Protein 6COK (pdb70)

Radius of gyration: 20.16 Å; Cα contacts (8 Å, |Δi|>4): 315; chains: 1; bounding box: 31×59×56 Å

Nearest PDB structures (foldseek):
  6cok-assembly1_A  TM=1.004E+00  e=4.269E-33  Saccharomyces cerevisiae S288C
  7vps-assembly2_B  TM=4.874E-01  e=1.028E-02  Nakaseomyces glabratus CBS 138
  4fdd-assembly1_A  TM=4.512E-01  e=2.194E-02  Homo sapiens
  8eic-assembly1_A  TM=4.069E-01  e=2.946E-02  Homo sapiens
  5ife-assembly1_C  TM=4.343E-01  e=2.708E-02  Homo sapiens

Foldseek 3Di:
DFLDDCVVVLVVLLVVQDADDDVVGVLVLVLVLLVLLPDLDDDPVRQVSVLVSLVVVLVVCVDDCCQPPVLVVLVSCVVSVVLVSLLSQCPDPDVSSVLSSLVSVLVVCQSNPQSHDPVVVLSNLVSLLVQCPPPDVNRNSSSLSSNSSNLVRHQDDDVSSLVVLLCLCVDDDVRSLQSSLSVLLSCLNCQQPRNNVCPRCPVVVVSVLVSLVSQCPDPDPSSVLSSLASLVSVCSRPVVSSVCCLPVNDDPVSNVVSVVNYDPVD

InterPro domains:
  IPR011989 Armadillo-like helical [G3DSA:1.25.10.10] (299-566)
  IPR016024 Armadillo-type fold [SSF48371] (295-1510)
  IPR024395 CLASP N-terminal domain [PF12348] (318-559)

Secondary structure (DSSP, 8-state):
--SS-HHHHHHHHHHHT-----HHHHHHHHHHHHGGGSSS---TTTHHHHHHHHHHHHHHHTSHHHHH-HHHHHHHHHHTTHHHHHHHHHT-SSHHHHHHHHHHHHHHHHHHGGGS-HHHHHHHHHHHHHHTT-S-HHHHHHHHHHHHHHHHH--S--HHHHHHHHHGGG-SSHHHHHHHHHHHHHHHHHHSHHHHH---SGGGHHHHHHHHHHHHT-SSHHHHHHHHHHHHHHHHH-HHHHHHHHHHTS-HHHHHHHHTT--TT-

Structure (mmCIF, N/CA/C/O backbone):
data_6COK
#
_entry.id   6COK
#
_cell.length_a   31.412
_cell.length_b   111.009
_cell.length_c   44.937
_cell.angle_alpha   90.00
_cell.angle_beta   101.36
_cell.angle_gamma   90.00
#
_symmetry.space_group_name_H-M   'P 1 21 1'
#
loop_
_entity.id
_entity.type
_entity.pdbx_description
1 polymer 'Protein STU1'
2 water water
#
loop_
_atom_site.group_PDB
_atom_site.id
_atom_site.type_symbol
_atom_site.label_atom_id
_atom_site.label_alt_id
_atom_site.label_comp_id
_atom_site.label_asym_id
_atom_site.label_entity_id
_atom_site.label_seq_id
_atom_site.pdbx_PDB_ins_code
_atom_site.Cartn_x
_atom_site.Cartn_y
_atom_site.Cartn_z
_atom_site.occupancy
_atom_site.B_iso_or_equiv
_atom_site.auth_seq_id
_atom_site.auth_comp_id
_atom_site.auth_asym_id
_atom_site.auth_atom_id
_atom_site.pdbx_PDB_model_num
ATOM 1 N N . SER A 1 29 ? 18.206 58.489 37.516 1.00 42.16 28 SER A N 1
ATOM 2 C CA . SER A 1 29 ? 18.052 57.102 37.926 1.00 33.98 28 SER A CA 1
ATOM 3 C C . SER A 1 29 ? 16.639 56.883 38.462 1.00 28.52 28 SER A C 1
ATOM 4 O O . SER A 1 29 ? 15.814 57.796 38.439 1.00 30.69 28 SER A O 1
ATOM 7 N N . THR A 1 30 ? 16.362 55.673 38.937 1.00 22.10 29 THR A N 1
ATOM 8 C CA . THR A 1 30 ? 15.065 55.341 39.504 1.00 20.46 29 THR A CA 1
ATOM 9 C C . THR A 1 30 ? 15.071 55.567 41.012 1.00 16.86 29 THR A C 1
ATOM 10 O O . THR A 1 30 ? 16.116 55.522 41.664 1.00 15.96 29 THR A O 1
ATOM 14 N N . LEU A 1 31 ? 13.873 55.798 41.563 1.00 14.69 30 LEU A N 1
ATOM 15 C CA . LEU A 1 31 ? 13.740 56.008 43.002 1.00 14.69 30 LEU A CA 1
ATOM 16 C C . LEU A 1 31 ? 14.388 54.876 43.789 1.00 15.88 30 LEU A C 1
ATOM 17 O O . LEU A 1 31 ? 15.173 55.114 44.708 1.00 14.13 30 LEU A O 1
ATOM 22 N N . PHE A 1 32 ? 14.075 53.636 43.436 1.00 12.98 31 PHE A N 1
ATOM 23 C CA . PHE A 1 32 ? 14.673 52.477 44.086 1.00 14.47 31 PHE A CA 1
ATOM 24 C C . PHE A 1 32 ? 15.619 51.749 43.137 1.00 16.19 31 PHE A C 1
ATOM 25 O O . PHE A 1 32 ? 15.397 51.705 41.924 1.00 16.47 31 PHE A O 1
ATOM 33 N N . ASP A 1 33 ? 16.659 51.151 43.717 1.00 15.23 32 ASP A N 1
ATOM 34 C CA . ASP A 1 33 ? 17.626 50.305 43.009 1.00 17.75 32 ASP A CA 1
ATOM 35 C C . ASP A 1 33 ? 17.063 48.889 43.003 1.00 17.81 32 ASP A C 1
ATOM 36 O O . ASP A 1 33 ? 17.231 48.144 43.972 1.00 16.30 32 ASP A O 1
ATOM 41 N N . GLU A 1 34 ? 16.391 48.508 41.911 1.00 17.26 33 GLU A N 1
ATOM 42 C CA . GLU A 1 34 ? 15.652 47.238 41.914 1.00 19.84 33 GLU A CA 1
ATOM 43 C C . GLU A 1 34 ? 16.572 46.040 42.106 1.00 18.97 33 GLU A C 1
ATOM 44 O O . GLU A 1 34 ? 16.202 45.072 42.780 1.00 19.36 33 GLU A O 1
ATOM 50 N N . GLU A 1 35 ? 17.761 46.077 41.500 1.00 20.52 34 GLU A N 1
ATOM 51 C CA . GLU A 1 35 ? 18.715 44.977 41.626 1.00 29.11 34 GLU A CA 1
ATOM 52 C C . GLU A 1 35 ? 19.029 44.701 43.088 1.00 24.26 34 GLU A C 1
ATOM 53 O O . GLU A 1 35 ? 19.019 43.550 43.541 1.00 27.33 34 GLU A O 1
ATOM 59 N N . TYR A 1 36 ? 19.307 45.756 43.838 1.00 19.69 35 TYR A N 1
ATOM 60 C CA . TYR A 1 36 ? 19.531 45.635 45.269 1.00 20.32 35 TYR A CA 1
ATOM 61 C C . TYR A 1 36 ? 18.252 45.232 45.999 1.00 16.74 35 TYR A C 1
ATOM 6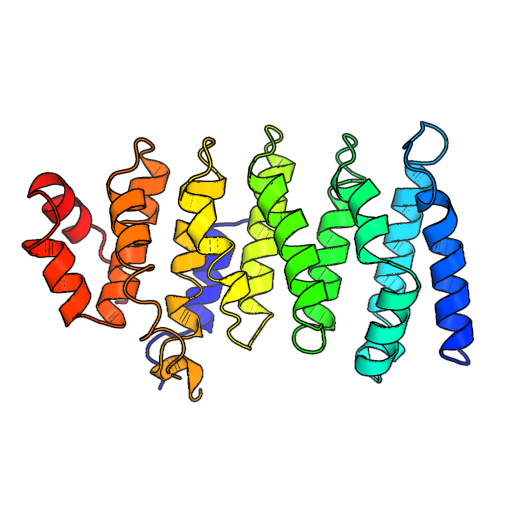2 O O . TYR A 1 36 ? 18.250 44.288 46.798 1.00 17.38 35 TYR A O 1
ATOM 71 N N . GLU A 1 37 ? 17.159 45.951 45.753 1.00 14.68 36 GLU A N 1
ATOM 72 C CA . GLU A 1 37 ? 15.938 45.691 46.514 1.00 13.55 36 GLU A CA 1
ATOM 73 C C . GLU A 1 37 ? 15.423 44.276 46.279 1.00 13.92 36 GLU A C 1
ATOM 74 O O . GLU A 1 37 ? 14.917 43.636 47.204 1.00 14.95 36 GLU A O 1
ATOM 80 N N . PHE A 1 38 ? 15.521 43.770 45.046 1.00 14.65 37 PHE A N 1
ATOM 81 C CA . PHE A 1 38 ? 15.035 42.413 44.777 1.00 15.40 37 PHE A CA 1
ATOM 82 C C . PHE A 1 38 ? 15.848 41.363 45.539 1.00 16.72 37 PHE A C 1
ATOM 83 O O . PHE A 1 38 ? 15.301 40.345 45.980 1.00 17.14 37 PHE A O 1
ATOM 91 N N . GLN A 1 39 ? 17.157 41.560 45.669 1.00 17.73 38 GLN A N 1
ATOM 92 C CA . GLN A 1 39 ? 17.943 40.594 46.429 1.00 19.28 38 GLN A CA 1
ATOM 93 C C . GLN A 1 39 ? 17.513 40.580 47.893 1.00 19.35 38 GLN A C 1
ATOM 94 O O . GLN A 1 39 ? 17.473 39.521 48.533 1.00 19.48 38 GLN A O 1
ATOM 100 N N . LEU A 1 40 ? 17.169 41.749 48.437 1.00 20.06 39 LEU A N 1
ATOM 101 C CA . LEU A 1 40 ? 16.632 41.811 49.796 1.00 16.47 39 LEU A CA 1
ATOM 102 C C . LEU A 1 40 ? 15.279 41.115 49.899 1.00 17.51 39 LEU A C 1
ATOM 103 O O . LEU A 1 40 ? 15.035 40.364 50.849 1.00 18.63 39 LEU A O 1
ATOM 108 N N . LEU A 1 41 ? 14.373 41.382 48.954 1.00 15.13 40 LEU A N 1
ATOM 109 C CA . LEU A 1 41 ? 13.059 40.735 48.975 1.00 19.89 40 LEU A CA 1
ATOM 110 C C . LEU A 1 41 ? 13.194 39.221 48.923 1.00 22.34 40 LEU A C 1
ATOM 111 O O . LEU A 1 41 ? 12.523 38.494 49.670 1.00 20.59 40 LEU A O 1
ATOM 116 N N . LEU A 1 42 ? 14.047 38.720 48.026 1.00 20.00 41 LEU A N 1
ATOM 117 C CA . LEU A 1 42 ? 14.208 37.278 47.910 1.00 21.01 41 LEU A CA 1
ATOM 118 C C . LEU A 1 42 ? 14.796 36.680 49.184 1.00 29.54 41 LEU A C 1
ATOM 119 O O . LEU A 1 42 ? 14.522 35.519 49.507 1.00 33.39 41 LEU A O 1
ATOM 124 N N . ALA A 1 43 ? 15.591 37.458 49.926 1.00 25.03 42 ALA A N 1
ATOM 125 C CA . ALA A 1 43 ? 16.125 36.968 51.195 1.00 26.02 42 ALA A CA 1
ATOM 126 C C . ALA A 1 43 ? 15.046 36.897 52.267 1.00 29.30 42 ALA A C 1
ATOM 127 O O . ALA A 1 43 ? 15.140 36.073 53.178 1.00 30.73 42 ALA A O 1
ATOM 129 N N . GLU A 1 44 ? 14.018 37.748 52.186 1.00 27.44 43 GLU A N 1
ATOM 130 C CA . GLU A 1 44 ? 12.887 37.591 53.093 1.00 26.38 43 GLU A CA 1
ATOM 131 C C . GLU A 1 44 ? 12.190 36.263 52.871 1.00 29.57 43 GLU A C 1
ATOM 132 O O . GLU A 1 44 ? 11.546 35.751 53.793 1.00 35.90 43 GLU A O 1
ATOM 138 N N . ALA A 1 45 ? 12.323 35.691 51.668 1.00 26.12 44 ALA A N 1
ATOM 139 C CA . ALA A 1 45 ? 11.600 34.495 51.252 1.00 31.20 44 ALA A CA 1
ATOM 140 C C . ALA A 1 45 ? 12.596 33.493 50.655 1.00 35.99 44 ALA A C 1
ATOM 141 O O . ALA A 1 45 ? 12.611 33.257 49.442 1.00 36.04 44 ALA A O 1
ATOM 143 N N . LYS A 1 46 ? 13.432 32.907 51.513 1.00 37.17 45 LYS A N 1
ATOM 144 C CA . LYS A 1 46 ? 14.354 31.866 51.069 1.00 38.75 45 LYS A CA 1
ATOM 145 C C . LYS A 1 46 ? 13.597 30.633 50.597 1.00 40.28 45 LYS A C 1
ATOM 146 O O . LYS A 1 46 ? 12.594 30.235 51.196 1.00 48.10 45 LYS A O 1
ATOM 152 N N . LEU A 1 47 ? 14.095 30.009 49.535 1.00 35.52 46 LEU A N 1
ATOM 153 C CA . LEU A 1 47 ? 13.531 28.742 49.072 1.00 39.89 46 LEU A CA 1
ATOM 154 C C . LEU A 1 47 ? 14.153 27.584 49.853 1.00 44.12 46 LEU A C 1
ATOM 155 O O . LEU A 1 47 ? 13.676 27.211 50.927 1.00 44.34 46 LEU A O 1
ATOM 160 N N . TYR A 1 65 ? 9.129 19.413 18.503 1.00 46.93 64 TYR A N 1
ATOM 161 C CA . TYR A 1 65 ? 7.759 19.245 18.020 1.00 43.59 64 TYR A CA 1
ATOM 162 C C . TYR A 1 65 ? 7.616 19.657 16.560 1.00 41.98 64 TYR A C 1
ATOM 163 O O . TYR A 1 65 ? 8.197 20.648 16.123 1.00 43.97 64 TYR A O 1
ATOM 172 N N . GLU A 1 66 ? 6.839 18.887 15.799 1.00 35.33 65 GLU A N 1
ATOM 173 C CA . GLU A 1 66 ? 6.595 19.243 14.410 1.00 38.27 65 GLU A CA 1
ATOM 174 C C . GLU A 1 66 ? 5.515 20.307 14.264 1.00 40.67 65 GLU A C 1
ATOM 175 O O . GLU A 1 66 ? 5.426 20.938 13.203 1.00 44.30 65 GLU A O 1
ATOM 177 N N . SER A 1 67 ? 4.706 20.528 15.296 1.00 37.25 66 SER A N 1
ATOM 178 C CA . SER A 1 67 ? 3.580 21.448 15.198 1.00 38.85 66 SER A CA 1
ATOM 179 C C . SER A 1 67 ? 3.067 21.743 16.598 1.00 34.79 66 SER A C 1
ATOM 180 O O . SER A 1 67 ? 3.416 21.063 17.566 1.00 31.23 66 SER A O 1
ATOM 183 N N . LEU A 1 68 ? 2.210 22.766 16.684 1.00 31.33 67 LEU A N 1
ATOM 184 C CA . LEU A 1 68 ? 1.526 23.076 17.935 1.00 29.17 67 LEU A CA 1
ATOM 185 C C . LEU A 1 68 ? 0.507 22.008 18.297 1.00 31.21 67 LEU A C 1
ATOM 186 O O . LEU A 1 68 ? 0.276 21.745 19.489 1.00 29.71 67 LEU A O 1
ATOM 191 N N . ASN A 1 69 ? -0.123 21.399 17.288 1.00 29.61 68 ASN A N 1
ATOM 192 C CA . ASN A 1 69 ? -1.081 20.334 17.550 1.00 31.32 68 ASN A CA 1
ATOM 193 C C . ASN A 1 69 ? -0.404 19.124 18.175 1.00 26.65 68 ASN A C 1
ATOM 194 O O . ASN A 1 69 ? -0.989 18.450 19.027 1.00 27.78 68 ASN A O 1
ATOM 199 N N . GLN A 1 70 ? 0.830 18.831 17.769 1.00 26.59 69 GLN A N 1
ATOM 200 C CA . GLN A 1 70 ? 1.554 17.730 18.402 1.00 25.74 69 GLN A CA 1
ATOM 201 C C . GLN A 1 70 ? 1.907 18.075 19.845 1.00 29.38 69 GLN A C 1
ATOM 202 O O . GLN A 1 70 ? 1.850 17.217 20.734 1.00 28.24 69 GLN A O 1
ATOM 208 N N . LEU A 1 71 ? 2.285 19.327 20.089 1.00 24.74 70 LEU A N 1
ATOM 209 C CA . LEU A 1 71 ? 2.503 19.780 21.457 1.00 24.33 70 LEU A CA 1
ATOM 210 C C . LEU A 1 71 ? 1.234 19.609 22.287 1.00 20.92 70 LEU A C 1
ATOM 211 O O . LEU A 1 71 ? 1.267 19.063 23.394 1.00 24.74 70 LEU A O 1
ATOM 216 N N . GLN A 1 72 ? 0.098 20.056 21.757 1.00 21.91 71 GLN A N 1
ATOM 217 C CA . GLN A 1 72 ? -1.147 19.983 22.515 1.00 21.77 71 GLN A CA 1
ATOM 218 C C . GLN A 1 72 ? -1.514 18.543 22.837 1.00 24.24 71 GLN A C 1
ATOM 219 O O . GLN A 1 72 ? -1.971 18.242 23.946 1.00 24.49 71 GLN A O 1
ATOM 225 N N . GLN A 1 73 ? -1.325 17.634 21.879 1.00 27.81 72 GLN A N 1
ATOM 226 C CA . GLN A 1 73 ? -1.589 16.225 22.145 1.00 23.54 72 GLN A CA 1
ATOM 227 C C . GLN A 1 73 ? -0.681 15.693 23.246 1.00 22.12 72 GLN A C 1
ATOM 228 O O . GLN A 1 73 ? -1.122 14.932 24.112 1.00 21.83 72 GLN A O 1
ATOM 234 N N . ASP A 1 74 ? 0.594 16.070 23.219 1.00 21.38 73 ASP A N 1
ATOM 235 C CA . ASP A 1 74 ? 1.505 15.632 24.273 1.00 23.30 73 ASP A CA 1
ATOM 236 C C . ASP A 1 74 ? 1.075 16.172 25.631 1.00 21.83 73 ASP A C 1
ATOM 237 O O . ASP A 1 74 ? 1.152 15.465 26.647 1.00 20.85 73 ASP A O 1
ATOM 242 N N . LEU A 1 75 ? 0.628 17.427 25.672 1.00 18.68 74 LEU A N 1
ATOM 243 C CA . LEU A 1 75 ? 0.122 17.993 26.921 1.00 22.94 74 LEU A CA 1
ATOM 244 C C . LEU A 1 75 ? -1.122 17.256 27.392 1.00 23.35 74 LEU A C 1
ATOM 245 O O . LEU A 1 75 ? -1.256 16.954 28.583 1.00 20.84 74 LEU A O 1
ATOM 250 N N . GLU A 1 76 ? -2.042 16.953 26.472 1.00 19.45 75 GLU A N 1
ATOM 251 C CA . GLU A 1 76 ? -3.257 16.242 26.855 1.00 20.06 75 GLU A CA 1
ATOM 252 C C . GLU A 1 76 ? -2.937 14.863 27.427 1.00 23.94 75 GLU A C 1
ATOM 253 O O . GLU A 1 76 ? -3.595 14.408 28.368 1.00 24.72 75 GLU A O 1
ATOM 259 N N . ASN A 1 77 ? -1.925 14.189 26.885 1.00 24.47 76 ASN A N 1
ATOM 260 C CA . ASN A 1 77 ? -1.563 12.870 27.400 1.00 23.20 76 ASN A CA 1
ATOM 261 C C . ASN A 1 77 ? -0.903 12.977 28.770 1.00 18.93 76 ASN A C 1
ATOM 262 O O . ASN A 1 77 ? -1.130 12.132 29.642 1.00 21.45 76 ASN A O 1
ATOM 267 N N . LEU A 1 78 ? -0.084 14.006 28.978 1.00 17.94 77 LEU A N 1
ATOM 268 C CA . LEU A 1 78 ? 0.549 14.187 30.280 1.00 22.03 77 LEU A CA 1
ATOM 269 C C . LEU A 1 78 ? -0.461 14.597 31.341 1.00 21.77 77 LEU A C 1
ATOM 270 O O . LEU A 1 78 ? -0.282 14.272 32.519 1.00 21.46 77 LEU A O 1
ATOM 275 N N . LEU A 1 79 ? -1.527 15.291 30.951 1.00 16.88 78 LEU A N 1
ATOM 276 C CA . LEU A 1 79 ? -2.528 15.729 31.909 1.00 22.35 78 LEU A CA 1
ATOM 277 C C . LEU A 1 79 ? -3.582 14.676 32.206 1.00 21.18 78 LEU A C 1
ATOM 278 O O . LEU A 1 79 ? -4.383 14.878 33.123 1.00 22.05 78 LEU A O 1
ATOM 283 N N . ALA A 1 80 ? -3.617 13.585 31.445 1.00 22.62 79 ALA A N 1
ATOM 284 C CA . ALA A 1 80 ? -4.613 12.534 31.665 1.00 27.09 79 ALA A CA 1
ATOM 285 C C . ALA A 1 80 ? -4.698 12.062 33.115 1.00 24.60 79 ALA A C 1
ATOM 286 O O . ALA A 1 80 ? -5.817 11.995 33.647 1.00 23.60 79 ALA A O 1
ATOM 288 N N . PRO A 1 81 ? -3.599 11.746 33.814 1.00 23.99 80 PRO A N 1
ATOM 289 C CA . PRO A 1 81 ? -3.729 11.293 35.210 1.00 22.45 80 PRO A CA 1
ATOM 290 C C . PRO A 1 81 ? -4.238 12.370 36.156 1.00 17.56 80 PRO A C 1
ATOM 291 O O . PRO A 1 81 ? -4.542 12.059 37.318 1.00 22.38 80 PRO A O 1
ATOM 295 N N . PHE A 1 82 ? -4.303 13.621 35.715 1.00 17.08 81 PHE A N 1
ATOM 296 C CA . PHE A 1 82 ? -4.837 14.698 36.530 1.00 16.71 81 PHE A CA 1
ATOM 297 C C . PHE A 1 82 ? -6.341 14.866 36.368 1.00 19.73 81 PHE A C 1
ATOM 298 O O . PHE A 1 82 ? -6.949 15.614 37.140 1.00 19.55 81 PHE A O 1
ATOM 306 N N . GLN A 1 83 ? -6.953 14.203 35.384 1.00 24.43 82 GLN A N 1
ATOM 307 C CA . GLN A 1 83 ? -8.355 14.488 35.072 1.00 29.74 82 GLN A CA 1
ATOM 308 C C . GLN A 1 83 ? -9.289 14.036 36.183 1.00 35.71 82 GLN A C 1
ATOM 309 O O . GLN A 1 83 ? -10.388 14.582 36.322 1.00 40.52 82 GLN A O 1
ATOM 315 N N . SER A 1 84 ? -8.888 13.047 36.975 1.00 34.56 83 SER A N 1
ATOM 316 C CA . SER A 1 84 ? -9.700 12.639 38.108 1.00 30.44 83 SER A CA 1
ATOM 317 C C . SER A 1 84 ? -9.447 13.552 39.299 1.00 30.73 83 SER A C 1
ATOM 318 O O . SER A 1 84 ? -8.311 13.955 39.569 1.00 30.70 83 SER A O 1
ATOM 321 N N . VAL A 1 85 ? -10.527 13.874 40.010 1.00 32.00 84 VAL A N 1
ATOM 322 C CA . VAL A 1 85 ? -10.458 14.665 41.232 1.00 36.52 84 VAL A CA 1
ATOM 323 C C . VAL A 1 85 ? -9.618 13.971 42.299 1.00 39.61 84 VAL A C 1
ATOM 324 O O . VAL A 1 85 ? -8.934 14.627 43.098 1.00 39.59 84 VAL A O 1
ATOM 328 N N . LYS A 1 86 ? -9.640 12.645 42.330 1.00 31.18 85 LYS A N 1
ATOM 329 C CA . LYS A 1 86 ? -9.062 11.900 43.437 1.00 27.85 85 LYS A CA 1
ATOM 330 C C . LYS A 1 86 ? -7.604 11.589 43.140 1.00 25.26 85 LYS A C 1
ATOM 331 O O . LYS A 1 86 ? -7.291 10.940 42.134 1.00 28.63 85 LYS A O 1
ATOM 337 N N . GLU A 1 87 ? -6.718 12.058 44.013 1.00 22.17 86 GLU A N 1
ATOM 338 C CA . GLU A 1 87 ? -5.358 11.548 44.056 1.00 18.93 86 GLU A CA 1
ATOM 339 C C . GLU A 1 87 ? -5.363 10.180 44.737 1.00 24.78 86 GLU A C 1
ATOM 340 O O . GLU A 1 87 ? -6.035 9.985 45.755 1.00 24.24 86 GLU A O 1
ATOM 346 N N . THR A 1 88 ? -4.649 9.220 44.157 1.00 19.27 87 THR A N 1
ATOM 347 C CA . THR A 1 88 ? -4.633 7.859 44.663 1.00 19.54 87 THR A CA 1
ATOM 348 C C . THR A 1 88 ? -3.194 7.400 44.819 1.00 18.68 87 THR A C 1
ATOM 349 O O . THR A 1 88 ? -2.266 7.990 44.254 1.00 17.29 87 THR A O 1
ATOM 353 N N . GLU A 1 89 ? -3.020 6.312 45.577 1.00 19.79 88 GLU A N 1
ATOM 354 C CA . GLU A 1 89 ? -1.721 5.647 45.621 1.00 19.68 88 GLU A CA 1
ATOM 355 C C . GLU A 1 89 ? -1.247 5.301 44.218 1.00 19.54 88 GLU A C 1
ATOM 356 O O . GLU A 1 89 ? -0.038 5.276 43.951 1.00 19.01 88 GLU A O 1
ATOM 362 N N . GLN A 1 90 ? -2.187 5.076 43.304 1.00 19.76 89 GLN A N 1
ATOM 363 C CA . GLN A 1 90 ? -1.893 4.605 41.965 1.00 20.22 89 GLN A CA 1
ATOM 364 C C . GLN A 1 90 ? -1.587 5.712 40.965 1.00 26.09 89 GLN A C 1
ATOM 365 O O . GLN A 1 90 ? -1.056 5.405 39.890 1.00 24.68 89 GLN A O 1
ATOM 371 N N . ASN A 1 91 ? -1.903 6.982 41.263 1.00 17.28 90 ASN A N 1
ATOM 372 C CA . ASN A 1 91 ? -1.629 8.037 40.293 1.00 16.77 90 ASN A CA 1
ATOM 373 C C . ASN A 1 91 ? -0.704 9.146 40.776 1.00 18.89 90 ASN A C 1
ATOM 374 O O . ASN A 1 91 ? -0.299 9.981 39.952 1.00 20.91 90 ASN A O 1
ATOM 379 N N . TRP A 1 92 ? -0.307 9.169 42.051 1.00 16.45 91 TRP A N 1
ATOM 380 C CA . TRP A 1 92 ? 0.426 10.339 42.540 1.00 14.17 91 TRP A CA 1
ATOM 381 C C . TRP A 1 92 ? 1.849 10.400 41.984 1.00 15.12 91 TRP A C 1
ATOM 382 O O . TRP A 1 92 ? 2.351 11.491 41.687 1.00 14.28 91 TRP A O 1
ATOM 393 N N . LYS A 1 93 ? 2.525 9.251 41.840 1.00 15.61 92 LYS A N 1
ATOM 394 C CA . LYS A 1 93 ? 3.880 9.282 41.283 1.00 15.71 92 LYS A CA 1
ATOM 395 C C . LYS A 1 93 ? 3.859 9.633 39.801 1.00 19.21 92 LYS A C 1
ATOM 396 O O . LYS A 1 93 ? 4.762 10.320 39.305 1.00 15.25 92 LYS A O 1
ATOM 402 N N . LEU A 1 94 ? 2.849 9.154 39.072 1.00 15.01 93 LEU A N 1
ATOM 403 C CA . LEU A 1 94 ? 2.716 9.544 37.673 1.00 14.80 93 LEU A CA 1
ATOM 404 C C . LEU A 1 94 ? 2.415 11.036 37.545 1.00 17.08 93 LEU A C 1
ATOM 405 O O . LEU A 1 94 ? 2.939 11.707 36.653 1.00 13.02 93 LEU A O 1
ATOM 410 N N . ARG A 1 95 ? 1.568 11.579 38.417 1.00 12.45 94 ARG A N 1
ATOM 411 C CA . ARG A 1 95 ? 1.371 13.021 38.414 1.00 17.00 94 ARG A CA 1
ATOM 412 C C . ARG A 1 95 ? 2.689 13.756 38.630 1.00 16.45 94 ARG A C 1
ATOM 413 O O . ARG A 1 95 ? 2.988 14.729 37.932 1.00 15.39 94 ARG A O 1
ATOM 421 N N . GLN A 1 96 ? 3.503 13.295 39.580 1.00 12.45 95 GLN A N 1
ATOM 422 C CA . GLN A 1 96 ? 4.763 13.980 39.855 1.00 13.28 95 GLN A CA 1
ATOM 423 C C . GLN A 1 96 ? 5.719 13.859 38.681 1.00 14.81 95 GLN A C 1
ATOM 424 O O . GLN A 1 96 ? 6.351 14.842 38.276 1.00 15.67 95 GLN A O 1
ATOM 430 N N . SER A 1 97 ? 5.845 12.652 38.136 1.00 14.51 96 SER A N 1
ATOM 431 C CA . SER A 1 97 ? 6.714 12.430 36.988 1.00 15.71 96 SER A CA 1
ATOM 432 C C . SER A 1 97 ? 6.241 13.231 35.778 1.00 17.77 96 SER A C 1
ATOM 433 O O . SER A 1 97 ? 7.051 13.713 34.976 1.00 15.51 96 SER A O 1
ATOM 436 N N . ASN A 1 98 ? 4.934 13.375 35.622 1.00 13.25 97 ASN A N 1
ATOM 437 C CA . ASN A 1 98 ? 4.432 14.087 34.456 1.00 13.87 97 ASN A CA 1
ATOM 438 C C . ASN A 1 98 ? 4.660 15.588 34.573 1.00 16.29 97 ASN A C 1
ATOM 439 O O . ASN A 1 98 ? 4.889 16.258 33.559 1.00 16.99 97 ASN A O 1
ATOM 444 N N . ILE A 1 99 ? 4.614 16.129 35.791 1.00 11.45 98 ILE A N 1
ATOM 445 C CA . ILE A 1 99 ? 4.944 17.543 35.977 1.00 13.71 98 ILE A CA 1
ATOM 446 C C . ILE A 1 99 ? 6.399 17.799 35.599 1.00 17.31 98 ILE A C 1
ATOM 447 O O . ILE A 1 99 ? 6.728 18.824 34.989 1.00 17.54 98 ILE A O 1
ATOM 452 N N . ILE A 1 100 ? 7.290 16.868 35.933 1.00 15.82 99 ILE A N 1
ATOM 453 C CA . ILE A 1 100 ? 8.681 17.007 35.500 1.00 18.70 99 ILE A CA 1
ATOM 454 C C . ILE A 1 100 ? 8.757 17.101 33.979 1.00 19.01 99 ILE A C 1
ATOM 455 O O . ILE A 1 100 ? 9.500 17.926 33.425 1.00 18.43 99 ILE A O 1
ATOM 460 N N . GLU A 1 101 ? 7.979 16.273 33.273 1.00 16.75 100 GLU A N 1
ATOM 461 C CA . GLU A 1 101 ? 8.003 16.336 31.810 1.00 23.24 100 GLU A CA 1
ATOM 462 C C . GLU A 1 101 ? 7.378 17.633 31.297 1.00 15.87 100 GLU A C 1
ATOM 463 O O . GLU A 1 101 ? 7.853 18.209 30.312 1.00 17.53 100 GLU A O 1
ATOM 469 N N . LEU A 1 102 ? 6.310 18.104 31.944 1.00 16.09 101 LEU A N 1
ATOM 470 C CA . LEU A 1 102 ? 5.739 19.403 31.584 1.00 12.07 101 LEU A CA 1
ATOM 471 C C . LEU A 1 102 ? 6.754 20.520 31.784 1.00 12.92 101 LEU A C 1
ATOM 472 O O . LEU A 1 102 ? 6.799 21.480 31.008 1.00 13.84 101 LEU A O 1
ATOM 477 N N . ASP A 1 103 ? 7.572 20.416 32.829 1.00 13.89 102 ASP A N 1
ATOM 478 C CA . ASP A 1 103 ? 8.612 21.406 33.068 1.00 19.20 102 ASP A CA 1
ATOM 479 C C . ASP A 1 103 ? 9.632 21.402 31.936 1.00 27.19 102 ASP A C 1
ATOM 480 O O . ASP A 1 103 ? 10.111 22.461 31.508 1.00 19.53 102 ASP A O 1
ATOM 485 N N . ASN A 1 104 ? 9.962 20.212 31.431 1.00 18.00 103 ASN A N 1
ATOM 486 C CA . ASN A 1 104 ? 10.847 20.115 30.279 1.00 20.13 103 ASN A CA 1
ATOM 487 C C . ASN A 1 104 ? 10.224 20.784 29.065 1.00 19.23 103 ASN A C 1
ATOM 488 O O . ASN A 1 104 ? 10.920 21.434 28.276 1.00 25.10 103 ASN A O 1
ATOM 493 N N . ILE A 1 105 ? 8.906 20.651 28.909 1.00 17.01 104 ILE A N 1
ATOM 494 C CA . ILE A 1 105 ? 8.238 21.230 27.754 1.00 21.40 104 ILE A CA 1
ATOM 495 C C . ILE A 1 105 ? 8.279 22.753 27.816 1.00 16.34 104 ILE A C 1
ATOM 496 O O . ILE A 1 105 ? 8.533 23.417 26.807 1.00 18.84 104 ILE A O 1
ATOM 501 N N . ILE A 1 106 ? 8.049 23.340 28.993 1.00 16.81 105 ILE A N 1
ATOM 502 C CA . ILE A 1 106 ? 8.052 24.803 29.037 1.00 19.53 105 ILE A CA 1
ATOM 503 C C . ILE A 1 106 ? 9.458 25.380 28.876 1.00 21.04 105 ILE A C 1
ATOM 504 O O . ILE A 1 106 ? 9.596 26.564 28.552 1.00 22.58 105 ILE A O 1
ATOM 509 N N . SER A 1 107 ? 10.508 24.575 29.057 1.00 22.35 106 SER A N 1
ATOM 510 C CA . SER A 1 107 ? 11.868 24.986 28.719 1.00 24.28 106 SER A CA 1
ATOM 511 C C . SER A 1 107 ? 12.164 24.912 27.227 1.00 23.77 106 SER A C 1
ATOM 512 O O . SER A 1 107 ? 13.283 25.250 26.827 1.00 26.69 106 SER A O 1
ATOM 515 N N . GLY A 1 108 ? 11.219 24.455 26.407 1.00 26.74 107 GLY A N 1
ATOM 516 C CA . GLY A 1 108 ? 11.474 24.221 25.000 1.00 26.75 107 GLY A CA 1
ATOM 517 C C . GLY A 1 108 ? 11.355 25.474 24.159 1.00 26.58 107 GLY A C 1
ATOM 518 O O . GLY A 1 108 ? 11.165 26.587 24.651 1.00 23.59 107 GLY A O 1
ATOM 519 N N . ASN A 1 109 ? 11.467 25.275 22.844 1.00 29.46 108 ASN A N 1
ATOM 520 C CA . ASN A 1 109 ? 11.533 26.412 21.932 1.00 32.18 108 ASN A CA 1
ATOM 521 C C . ASN A 1 109 ? 10.163 27.039 21.699 1.00 28.61 108 ASN A C 1
ATOM 522 O O . ASN A 1 109 ? 10.050 28.266 21.597 1.00 35.33 108 ASN A O 1
ATOM 527 N N . ILE A 1 110 ? 9.109 26.233 21.633 1.00 28.88 109 ILE A N 1
ATOM 528 C CA . ILE A 1 110 ? 7.785 26.781 21.319 1.00 31.62 109 ILE A CA 1
ATOM 529 C C . ILE A 1 110 ? 7.317 27.810 22.347 1.00 27.14 109 ILE A C 1
ATOM 530 O O . ILE A 1 110 ? 6.830 28.879 21.936 1.00 27.29 109 ILE A O 1
ATOM 535 N N . PRO A 1 111 ? 7.437 27.589 23.660 1.00 25.21 110 PRO A N 1
ATOM 536 C CA . PRO A 1 111 ? 7.063 28.664 24.595 1.00 22.28 110 PRO A CA 1
ATOM 537 C C . PRO A 1 111 ? 7.976 29.876 24.517 1.00 21.27 110 PRO A C 1
ATOM 538 O O . PRO A 1 111 ? 7.535 30.992 24.810 1.00 24.86 110 PRO A O 1
ATOM 542 N N . LYS A 1 112 ? 9.241 29.697 24.141 1.00 22.26 111 LYS A N 1
ATOM 543 C CA . LYS A 1 112 ? 10.132 30.837 23.965 1.00 27.55 111 LYS A CA 1
ATOM 544 C C . LYS A 1 112 ? 9.825 31.590 22.669 1.00 30.48 111 LYS A C 1
ATOM 545 O O . LYS A 1 112 ? 9.820 32.829 22.649 1.00 26.70 111 LYS A O 1
ATOM 551 N N . ASP A 1 113 ? 9.555 30.858 21.584 1.00 23.77 112 ASP A N 1
ATOM 552 C CA . ASP A 1 113 ? 9.373 31.463 20.268 1.00 24.91 112 ASP A CA 1
ATOM 553 C C . ASP A 1 113 ? 7.950 31.925 20.000 1.00 24.57 112 ASP A C 1
ATOM 554 O O . ASP A 1 113 ? 7.748 32.894 19.253 1.00 26.97 112 ASP A O 1
ATOM 559 N N . ASN A 1 114 ? 6.958 31.259 20.585 1.00 21.40 113 ASN A N 1
ATOM 560 C CA . ASN A 1 114 ? 5.552 31.551 20.312 1.00 20.59 113 ASN A CA 1
ATOM 561 C C . ASN A 1 114 ? 4.766 31.477 21.611 1.00 18.88 113 ASN A C 1
ATOM 562 O O . ASN A 1 114 ? 3.887 30.628 21.766 1.00 18.72 113 ASN A O 1
ATOM 567 N N . PRO A 1 115 ? 5.074 32.352 22.582 1.00 21.18 114 PRO A N 1
ATOM 568 C CA . PRO A 1 115 ? 4.327 32.315 23.853 1.00 18.83 114 PRO A CA 1
ATOM 569 C C . PRO A 1 115 ? 2.850 32.579 23.682 1.00 19.55 114 PRO A C 1
ATOM 570 O O . PRO A 1 115 ? 2.044 32.020 24.438 1.00 21.88 114 PRO A O 1
ATOM 574 N N . GLU A 1 116 ? 2.463 33.412 22.710 1.00 19.87 115 GLU A N 1
ATOM 575 C CA . GLU A 1 116 ? 1.051 33.737 22.550 1.00 19.50 115 GLU A CA 1
ATOM 576 C C . GLU A 1 116 ? 0.235 32.498 22.194 1.00 28.37 115 GLU A C 1
ATOM 577 O O . GLU A 1 116 ? -0.770 32.203 22.849 1.00 21.84 115 GLU A O 1
ATOM 583 N N . GLU A 1 117 ? 0.649 31.751 21.160 1.00 24.53 116 GLU A N 1
ATOM 584 C CA . GLU A 1 117 ? -0.092 30.535 20.830 1.00 23.22 116 GLU A CA 1
ATOM 585 C C . GLU A 1 117 ? 0.129 29.440 21.885 1.00 21.16 116 GLU A C 1
ATOM 586 O O . GLU A 1 117 ? -0.761 28.612 22.103 1.00 21.96 116 GLU A O 1
ATOM 592 N N . PHE A 1 118 ? 1.272 29.438 22.585 1.00 16.45 117 PHE A N 1
ATOM 593 C CA . PHE A 1 118 ? 1.444 28.479 23.680 1.00 17.94 117 PHE A CA 1
ATOM 594 C C . PHE A 1 118 ? 0.451 28.749 24.807 1.00 21.61 117 PHE A C 1
ATOM 595 O O . PHE A 1 118 ? -0.089 27.813 25.417 1.00 15.38 117 PHE A O 1
ATOM 603 N N . VAL A 1 119 ? 0.191 30.029 25.086 1.00 17.14 118 VAL A N 1
ATOM 604 C CA . VAL A 1 119 ? -0.798 30.401 26.097 1.00 16.61 118 VAL A CA 1
ATOM 605 C C . VAL A 1 119 ? -2.186 29.912 25.694 1.00 16.61 118 VAL A C 1
ATOM 606 O O . VAL A 1 119 ? -2.943 29.388 26.521 1.00 17.07 118 VAL A O 1
ATOM 610 N N . THR A 1 120 ? -2.524 30.032 24.411 1.00 17.69 119 THR A N 1
ATOM 611 C CA . THR A 1 120 ? -3.793 29.486 23.937 1.00 19.16 119 THR A CA 1
ATOM 612 C C . THR A 1 120 ? -3.867 27.987 24.191 1.00 18.39 119 THR A C 1
ATOM 613 O O . THR A 1 120 ? -4.915 27.464 24.588 1.00 19.36 119 THR A O 1
ATOM 617 N N . VAL A 1 121 ? -2.755 27.281 23.997 1.00 19.00 120 VAL A N 1
ATOM 618 C CA . VAL A 1 121 ? -2.773 25.837 24.192 1.00 19.45 120 VAL A CA 1
ATOM 619 C C . VAL A 1 121 ? -2.990 25.494 25.667 1.00 18.32 120 VAL A C 1
ATOM 620 O O . VAL A 1 121 ? -3.826 24.645 25.997 1.00 21.16 120 VAL A O 1
ATOM 624 N N . ILE A 1 122 ? -2.262 26.150 26.580 1.00 14.27 121 ILE A N 1
ATOM 625 C CA . ILE A 1 122 ? -2.383 25.751 27.984 1.00 13.50 121 ILE A CA 1
ATOM 626 C C . ILE A 1 122 ? -3.727 26.178 28.569 1.00 14.88 121 ILE A C 1
ATOM 627 O O . ILE A 1 122 ? -4.219 25.563 29.528 1.00 17.05 121 ILE A O 1
ATOM 632 N N . LYS A 1 123 ? -4.344 27.220 28.018 1.00 16.41 122 LYS A N 1
ATOM 633 C CA . LYS A 1 123 ? -5.727 27.532 28.362 1.00 21.89 122 LYS A CA 1
ATOM 634 C C . LYS A 1 123 ? -6.663 26.417 27.920 1.00 23.86 122 LYS A C 1
ATOM 635 O O . LYS A 1 123 ? -7.505 25.955 28.697 1.00 22.36 122 LYS A O 1
ATOM 641 N N . GLU A 1 124 ? -6.535 25.980 26.663 1.00 22.84 123 GLU A N 1
ATOM 642 C CA . GLU A 1 124 ? -7.479 24.998 26.138 1.00 28.90 123 GLU A CA 1
ATOM 643 C C . GLU A 1 124 ? -7.397 23.683 26.906 1.00 25.14 123 GLU A C 1
ATOM 644 O O . GLU A 1 124 ? -8.424 23.052 27.173 1.00 27.51 123 GLU A O 1
ATOM 650 N N . VAL A 1 125 ? -6.189 23.249 27.275 1.00 21.02 124 VAL A N 1
ATOM 651 C CA . VAL A 1 125 ? -6.053 21.987 27.998 1.00 20.53 124 VAL A CA 1
ATOM 652 C C . VAL A 1 125 ? -6.215 22.164 29.499 1.00 24.15 124 VAL A C 1
ATOM 653 O O . VAL A 1 125 ? -6.067 21.186 30.244 1.00 26.88 124 VAL A O 1
ATOM 657 N N . GLN A 1 126 ? -6.501 23.379 29.965 1.00 17.87 125 GLN A N 1
ATOM 658 C CA . GLN A 1 126 ? -6.781 23.648 31.377 1.00 16.76 125 GLN A CA 1
ATOM 659 C C . GLN A 1 126 ? -5.608 23.252 32.268 1.00 18.74 125 GLN A C 1
ATOM 660 O O . GLN A 1 126 ? -5.781 22.665 33.340 1.00 19.25 125 GLN A O 1
ATOM 666 N N . LEU A 1 127 ? -4.405 23.613 31.828 1.00 16.93 126 LEU A N 1
ATOM 667 C CA . LEU A 1 127 ? -3.192 23.209 32.527 1.00 15.18 126 LEU A CA 1
ATOM 668 C C . LEU A 1 127 ? -3.189 23.679 33.978 1.00 17.26 126 LEU A C 1
ATOM 669 O O . LEU A 1 127 ? -2.859 22.907 34.885 1.00 16.28 126 LEU A O 1
ATOM 674 N N . ILE A 1 128 ? -3.540 24.948 34.220 1.00 14.62 127 ILE A N 1
ATOM 675 C CA . ILE A 1 128 ? -3.377 25.500 35.569 1.00 15.45 127 ILE A CA 1
ATOM 676 C C . ILE A 1 128 ? -4.339 24.832 36.541 1.00 14.38 127 ILE A C 1
ATOM 677 O O . ILE A 1 128 ? -3.969 24.491 37.671 1.00 15.30 127 ILE A O 1
ATOM 682 N N . GLU A 1 129 ? -5.591 24.651 36.129 1.00 12.31 128 GLU A N 1
ATOM 683 C CA . GLU A 1 129 ? -6.563 24.013 37.013 1.00 16.33 128 GLU A CA 1
ATOM 684 C C . GLU A 1 129 ? -6.154 22.576 37.323 1.00 17.43 128 GLU A C 1
ATOM 685 O O . GLU A 1 129 ? -6.292 22.114 38.463 1.00 19.55 128 GLU A O 1
ATOM 691 N N . LEU A 1 130 ? -5.632 21.857 36.324 1.00 17.02 129 LEU A N 1
ATOM 692 C CA . LEU A 1 130 ? -5.210 20.482 36.567 1.00 15.78 129 LEU A CA 1
ATOM 693 C C . LEU A 1 130 ? -3.960 20.435 37.438 1.00 17.93 129 LEU A C 1
ATOM 694 O O . LEU A 1 130 ? -3.844 19.580 38.323 1.00 14.70 129 LEU A O 1
ATOM 699 N N . ILE A 1 131 ? -3.024 21.360 37.224 1.00 18.03 130 ILE A N 1
ATOM 700 C CA . ILE A 1 131 ? -1.857 21.430 38.098 1.00 18.43 130 ILE A CA 1
ATOM 701 C C . ILE A 1 131 ? -2.267 21.724 39.538 1.00 16.87 130 ILE A C 1
ATOM 702 O O . ILE A 1 131 ? -1.604 21.274 40.486 1.00 15.37 130 ILE A O 1
ATOM 707 N N . SER A 1 132 ? -3.372 22.451 39.738 1.00 14.81 131 SER A N 1
ATOM 708 C CA . SER A 1 132 ? -3.799 22.757 41.099 1.00 17.54 131 SER A CA 1
ATOM 709 C C . SER A 1 132 ? -4.220 21.509 41.875 1.00 18.60 131 SER A C 1
ATOM 710 O O . SER A 1 132 ? -4.266 21.547 43.107 1.00 19.45 131 SER A O 1
ATOM 713 N N . ARG A 1 133 ? -4.526 20.406 41.190 1.00 18.11 132 ARG A N 1
ATOM 714 C CA . ARG A 1 133 ? -4.793 19.165 41.907 1.00 20.10 132 ARG A CA 1
ATOM 715 C C . ARG A 1 133 ? -3.533 18.623 42.569 1.00 18.98 132 ARG A C 1
ATOM 716 O O . ARG A 1 133 ? -3.629 17.879 43.552 1.00 22.26 132 ARG A O 1
ATOM 724 N N . ALA A 1 134 ? -2.358 19.002 42.065 1.00 12.04 133 ALA A N 1
ATOM 725 C CA . ALA A 1 134 ? -1.082 18.587 42.636 1.00 13.59 133 ALA A CA 1
ATOM 726 C C . ALA A 1 134 ? -0.565 19.575 43.676 1.00 15.93 133 ALA A C 1
ATOM 727 O O . ALA A 1 134 ? 0.012 19.155 44.685 1.00 16.90 133 ALA A O 1
ATOM 729 N N . THR A 1 135 ? -0.771 20.886 43.474 1.00 15.15 134 THR A N 1
ATOM 730 C CA . THR A 1 135 ? -0.359 21.843 44.504 1.00 12.83 134 THR A CA 1
ATOM 731 C C . THR A 1 135 ? -1.115 21.607 45.806 1.00 17.34 134 THR A C 1
ATOM 732 O O . THR A 1 135 ? -0.575 21.837 46.893 1.00 15.95 134 THR A O 1
ATOM 736 N N . SER A 1 136 ? -2.340 21.092 45.713 1.00 19.80 135 SER A N 1
ATOM 737 C CA . SER A 1 136 ? -3.171 20.760 46.864 1.00 25.43 135 SER A CA 1
ATOM 738 C C . SER A 1 136 ? -2.874 19.387 47.460 1.00 21.69 135 SER A C 1
ATOM 739 O O . SER A 1 136 ? -3.530 18.995 48.428 1.00 21.04 135 SER A O 1
ATOM 742 N N . SER A 1 137 ? -1.934 18.635 46.907 1.00 17.67 136 SER A N 1
ATOM 743 C CA . SER A 1 137 ? -1.643 17.317 47.449 1.00 15.90 136 SER A CA 1
ATOM 744 C C . SER A 1 137 ? -1.092 17.439 48.867 1.00 21.60 136 SER A C 1
ATOM 745 O O . SER A 1 137 ? -0.422 18.415 49.218 1.00 22.80 136 SER A O 1
ATOM 748 N N . LEU A 1 138 ? -1.410 16.444 49.694 1.00 25.14 137 LEU A N 1
ATOM 749 C CA . LEU A 1 138 ? -0.789 16.308 51.005 1.00 26.63 137 LEU A CA 1
ATOM 750 C C . LEU A 1 138 ? 0.576 15.642 50.927 1.00 27.00 137 LEU A C 1
ATOM 751 O O . LEU A 1 138 ? 1.274 15.563 51.943 1.00 26.01 137 LEU A O 1
ATOM 756 N N . ARG A 1 139 ? 0.957 15.159 49.747 1.00 23.96 138 ARG A N 1
ATOM 757 C CA . ARG A 1 139 ? 2.283 14.611 49.510 1.00 24.23 138 ARG A CA 1
ATOM 758 C C . ARG A 1 139 ? 3.257 15.742 49.202 1.00 26.40 138 ARG A C 1
ATOM 759 O O . ARG A 1 139 ? 3.134 16.415 48.174 1.00 24.08 138 ARG A O 1
ATOM 767 N N . THR A 1 140 ? 4.231 15.940 50.096 1.00 26.65 139 THR A N 1
ATOM 768 C CA . THR A 1 140 ? 5.108 17.107 50.020 1.00 27.25 139 THR A CA 1
ATOM 769 C C . THR A 1 140 ? 5.833 17.189 48.682 1.00 22.03 139 THR A C 1
ATOM 770 O O . THR A 1 140 ? 5.878 18.255 48.061 1.00 24.89 139 THR A O 1
ATOM 774 N N . THR A 1 141 ? 6.417 16.081 48.216 1.00 19.77 140 THR A N 1
ATOM 775 C CA . THR A 1 141 ? 7.186 16.182 46.975 1.00 22.07 140 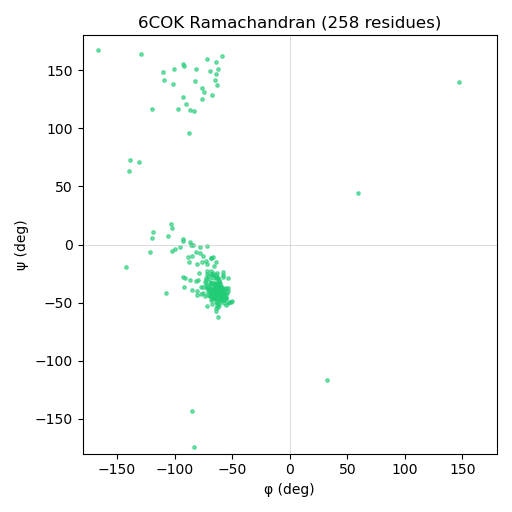THR A CA 1
ATOM 776 C C . THR A 1 141 ? 6.296 16.547 45.790 1.00 21.31 140 THR A C 1
ATOM 777 O O . THR A 1 141 ? 6.735 17.275 44.890 1.00 19.79 140 THR A O 1
ATOM 781 N N . LEU A 1 142 ? 5.050 16.066 45.764 1.00 20.49 141 LEU A N 1
ATOM 782 C CA . LEU A 1 142 ? 4.187 16.370 44.621 1.00 14.13 141 LEU A CA 1
ATOM 783 C C . LEU A 1 142 ? 3.710 17.816 44.668 1.00 13.10 141 LEU A C 1
ATOM 784 O O . LEU A 1 142 ? 3.743 18.514 43.649 1.00 17.39 141 LEU A O 1
ATOM 789 N N . SER A 1 143 ? 3.289 18.297 45.844 1.00 20.46 142 SER A N 1
ATOM 790 C CA A SER A 1 143 ? 2.845 19.682 45.951 0.50 17.21 142 SER A CA 1
ATOM 791 C CA B SER A 1 143 ? 2.845 19.684 45.952 0.50 17.21 142 SER A CA 1
ATOM 792 C C . SER A 1 143 ? 3.979 20.651 45.632 1.00 23.72 142 SER A C 1
ATOM 793 O O . SER A 1 143 ? 3.782 21.635 44.906 1.00 18.45 142 SER A O 1
ATOM 798 N N . LEU A 1 144 ? 5.180 20.384 46.154 1.00 14.74 143 LEU A N 1
ATOM 799 C CA . LEU A 1 144 ? 6.309 21.264 45.870 1.00 19.48 143 LEU A CA 1
ATOM 800 C C . LEU A 1 144 ? 6.713 21.215 44.398 1.00 14.28 143 LEU A C 1
ATOM 801 O O . LEU A 1 144 ? 7.074 22.249 43.816 1.00 19.44 143 LEU A O 1
ATOM 806 N N . THR A 1 145 ? 6.694 20.022 43.788 1.00 15.97 144 THR A N 1
ATOM 807 C CA . THR A 1 145 ? 7.019 19.915 42.368 1.00 16.81 144 THR A CA 1
ATOM 808 C C . THR A 1 145 ? 6.074 20.772 41.533 1.00 18.18 144 THR A C 1
ATOM 809 O O . THR A 1 145 ? 6.504 21.478 40.606 1.00 17.58 144 THR A O 1
ATOM 813 N N . ALA A 1 146 ? 4.781 20.724 41.858 1.00 16.00 145 ALA A N 1
ATOM 814 C CA . ALA A 1 146 ? 3.792 21.511 41.137 1.00 14.29 145 ALA A CA 1
ATOM 815 C C . ALA A 1 146 ? 3.981 23.004 41.380 1.00 15.23 145 ALA A C 1
ATOM 816 O O . ALA A 1 146 ? 3.823 23.807 40.458 1.00 16.98 145 ALA A O 1
ATOM 818 N N . LEU A 1 147 ? 4.309 2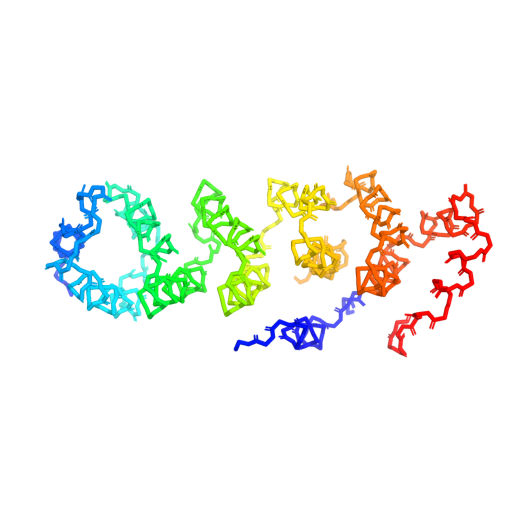3.399 42.612 1.00 14.18 146 LEU A N 1
ATOM 819 C CA . LEU A 1 147 ? 4.503 24.820 42.882 1.00 14.13 146 LEU A CA 1
ATOM 820 C C . LEU A 1 147 ? 5.682 25.371 42.090 1.00 17.93 146 LEU A C 1
ATOM 821 O O . LEU A 1 147 ? 5.590 26.452 41.491 1.00 15.65 146 LEU A O 1
ATOM 826 N N . LEU A 1 148 ? 6.789 24.624 42.041 1.00 18.46 147 LEU A N 1
ATOM 827 C CA . LEU A 1 148 ? 7.966 25.070 41.300 1.00 18.73 147 LEU A CA 1
ATOM 828 C C . LEU A 1 148 ? 7.719 25.092 39.793 1.00 18.43 147 LEU A C 1
ATOM 829 O O . LEU A 1 148 ? 8.284 25.927 39.080 1.00 17.02 147 LEU A O 1
ATOM 834 N N . PHE A 1 149 ? 6.906 24.174 39.283 1.00 11.11 148 PHE A N 1
ATOM 835 C CA . PHE A 1 149 ? 6.504 24.253 37.883 1.00 13.53 148 PHE A CA 1
ATOM 836 C C . PHE A 1 149 ? 5.780 25.563 37.585 1.00 15.37 148 PHE A C 1
ATOM 837 O O . PHE A 1 149 ? 6.053 26.216 36.574 1.00 15.34 148 PHE A O 1
ATOM 845 N N . LEU A 1 150 ? 4.819 25.942 38.431 1.00 14.27 149 LEU A N 1
ATOM 846 C CA . LEU A 1 150 ? 4.086 27.184 38.189 1.00 14.66 149 LEU A CA 1
ATOM 847 C C . LEU A 1 150 ? 5.011 28.390 38.286 1.00 13.56 149 LEU A C 1
ATOM 848 O O . LEU A 1 150 ? 4.875 29.349 37.514 1.00 11.35 149 LEU A O 1
ATOM 853 N N . LYS A 1 151 ? 5.958 28.361 39.231 1.00 10.88 150 LYS A N 1
ATOM 854 C CA . LYS A 1 151 ? 6.975 29.409 39.314 1.00 12.38 150 LYS A CA 1
ATOM 855 C C . LYS A 1 151 ? 7.765 29.520 38.014 1.00 18.26 150 LYS A C 1
ATOM 856 O O . LYS A 1 151 ? 8.068 30.628 37.547 1.00 16.36 150 LYS A O 1
ATOM 862 N N . ARG A 1 152 ? 8.117 28.384 37.420 1.00 12.62 151 ARG A N 1
ATOM 863 C CA . ARG A 1 152 ? 8.907 28.422 36.191 1.00 14.53 151 ARG A CA 1
ATOM 864 C C . ARG A 1 152 ? 8.066 28.899 35.014 1.00 17.18 151 ARG A C 1
ATOM 865 O O . ARG A 1 152 ? 8.557 29.620 34.138 1.00 15.63 151 ARG A O 1
ATOM 873 N N . LEU A 1 153 ? 6.791 28.518 34.989 1.00 14.55 152 LEU A N 1
ATOM 874 C CA . LEU A 1 153 ? 5.872 29.000 33.965 1.00 15.27 152 LEU A CA 1
ATOM 875 C C . LEU A 1 153 ? 5.740 30.520 34.019 1.00 17.20 152 LEU A C 1
ATOM 876 O O . LEU A 1 153 ? 5.776 31.197 32.984 1.00 15.62 152 LEU A O 1
ATOM 881 N N . ILE A 1 154 ? 5.562 31.071 35.223 1.00 12.80 153 ILE A N 1
ATOM 882 C CA . ILE A 1 154 ? 5.528 32.522 35.389 1.00 11.69 153 ILE A CA 1
ATOM 883 C C . ILE A 1 154 ? 6.813 33.141 34.858 1.00 17.22 153 ILE A C 1
ATOM 884 O O . ILE A 1 154 ? 6.785 34.125 34.113 1.00 18.48 153 ILE A O 1
ATOM 889 N N . HIS A 1 155 ? 7.958 32.575 35.238 1.00 16.31 154 HIS A N 1
ATOM 890 C CA . HIS A 1 155 ? 9.237 33.130 34.809 1.00 20.42 154 HIS A CA 1
ATOM 891 C C . HIS A 1 155 ? 9.338 33.180 33.292 1.00 16.48 154 HIS A C 1
ATOM 892 O O . HIS A 1 155 ? 9.696 34.217 32.719 1.00 17.83 154 HIS A O 1
ATOM 899 N N . ILE A 1 156 ? 8.998 32.075 32.619 1.00 19.41 155 ILE A N 1
ATOM 900 C CA . ILE A 1 156 ? 9.278 31.946 31.188 1.00 17.26 155 ILE A CA 1
ATOM 901 C C . ILE A 1 156 ? 8.279 32.734 30.355 1.00 19.75 155 ILE A C 1
ATOM 902 O O . ILE A 1 156 ? 8.652 33.398 29.386 1.00 18.04 155 ILE A O 1
ATOM 907 N N . LEU A 1 157 ? 6.996 32.675 30.704 1.00 16.40 156 LEU A N 1
ATOM 908 C CA . LEU A 1 157 ? 5.981 33.345 29.905 1.00 17.58 156 LEU A CA 1
ATOM 909 C C . LEU A 1 157 ? 5.721 34.767 30.372 1.00 20.51 156 LEU A C 1
ATOM 910 O O . LEU A 1 157 ? 5.380 35.633 29.554 1.00 21.86 156 LEU A O 1
ATOM 915 N N . ASN A 1 158 ? 5.920 35.013 31.663 1.00 19.95 157 ASN A N 1
ATOM 916 C CA . ASN A 1 158 ? 5.688 36.280 32.352 1.00 17.24 157 ASN A CA 1
ATOM 917 C C . ASN A 1 158 ? 4.538 37.111 31.783 1.00 18.38 157 ASN A C 1
ATOM 918 O O . ASN A 1 158 ? 3.376 36.695 31.855 1.00 16.45 157 ASN A O 1
ATOM 923 N N . ASP A 1 159 ? 4.832 38.302 31.267 1.00 18.03 158 ASP A N 1
ATOM 924 C CA . ASP A 1 159 ? 3.774 39.212 30.844 1.00 21.36 158 ASP A CA 1
ATOM 925 C C . ASP A 1 159 ? 3.051 38.765 29.573 1.00 22.82 158 ASP A C 1
ATOM 926 O O . ASP A 1 159 ? 2.126 39.457 29.140 1.00 23.56 158 ASP A O 1
ATOM 931 N N . GLN A 1 160 ? 3.431 37.649 28.964 1.00 20.48 159 GLN A N 1
ATOM 932 C CA . GLN A 1 160 ? 2.588 37.074 27.923 1.00 22.21 159 GLN A CA 1
ATOM 933 C C . GLN A 1 160 ? 1.377 36.352 28.494 1.00 25.15 159 GLN A C 1
ATOM 934 O O . GLN A 1 160 ? 0.431 36.085 27.751 1.00 23.82 159 GLN A O 1
ATOM 940 N N . LEU A 1 161 ? 1.370 36.048 29.797 1.00 17.80 160 LEU A N 1
ATOM 941 C CA . LEU A 1 161 ? 0.206 35.414 30.408 1.00 16.85 160 LEU A CA 1
ATOM 942 C C . LEU A 1 161 ? -0.915 36.435 30.586 1.00 18.05 160 LEU A C 1
ATOM 943 O O . LEU A 1 161 ? -0.669 37.526 31.106 1.00 19.36 160 LEU A O 1
ATOM 948 N N . PRO A 1 162 ? -2.150 36.122 30.183 1.00 19.78 161 PRO A N 1
ATOM 949 C CA . PRO A 1 162 ? -3.265 37.031 30.479 1.00 21.14 161 PRO A CA 1
ATOM 950 C C . PRO A 1 162 ? -3.490 37.144 31.980 1.00 21.93 161 PRO A C 1
ATOM 951 O O . PRO A 1 162 ? -3.103 36.269 32.764 1.00 19.84 161 PRO A O 1
ATOM 955 N N . LEU A 1 163 ? -4.117 38.255 32.381 1.00 19.00 162 LEU A N 1
ATOM 956 C CA . LEU A 1 163 ? -4.410 38.465 33.798 1.00 21.30 162 LEU A CA 1
ATOM 957 C C . LEU A 1 163 ? -5.179 37.286 34.383 1.00 18.55 162 LEU A C 1
ATOM 958 O O . LEU A 1 163 ? -4.934 36.877 35.525 1.00 18.62 162 LEU A O 1
ATOM 963 N N . SER A 1 164 ? -6.086 36.699 33.598 1.00 21.83 163 SER A N 1
ATOM 964 C CA . SER A 1 164 ? -6.887 35.580 34.094 1.00 18.58 163 SER A CA 1
ATOM 965 C C . SER A 1 164 ? -6.007 34.440 34.591 1.00 17.08 163 SER A C 1
ATOM 966 O O . SER A 1 164 ? -6.317 33.813 35.611 1.00 18.16 163 SER A O 1
ATOM 969 N N . ILE A 1 165 ? -4.898 34.169 33.897 1.00 15.66 164 ILE A N 1
ATOM 970 C CA . ILE A 1 165 ? -3.999 33.089 34.289 1.00 16.22 164 ILE A CA 1
ATOM 971 C C . ILE A 1 165 ? -3.079 33.522 35.431 1.00 20.09 164 ILE A C 1
ATOM 972 O O . ILE A 1 165 ? -2.819 32.734 36.354 1.00 17.81 164 ILE A O 1
ATOM 977 N N . LEU A 1 166 ? -2.564 34.767 35.396 1.00 17.96 165 LEU A N 1
ATOM 978 C CA . LEU A 1 166 ? -1.797 35.275 36.539 1.00 17.28 165 LEU A CA 1
ATOM 979 C C . LEU A 1 166 ? -2.628 35.240 37.807 1.00 14.44 165 LEU A C 1
ATOM 980 O O . LEU A 1 166 ? -2.134 34.855 38.871 1.00 15.65 165 LEU A O 1
ATOM 985 N N . ASP A 1 167 ? -3.883 35.680 37.705 1.00 14.50 166 ASP A N 1
ATOM 986 C CA . ASP A 1 167 ? -4.829 35.624 38.818 1.00 17.59 166 ASP A CA 1
ATOM 987 C C . ASP A 1 167 ? -4.951 34.197 39.340 1.00 15.24 166 ASP A C 1
ATOM 988 O O . ASP A 1 167 ? -4.788 33.944 40.536 1.00 14.67 166 ASP A O 1
ATOM 993 N N . GLN A 1 168 ? -5.212 33.247 38.439 1.00 13.45 167 GLN A N 1
ATOM 994 C CA . GLN A 1 168 ? -5.297 31.834 38.816 1.00 18.03 167 GLN A CA 1
ATOM 995 C C . GLN A 1 168 ? -4.083 31.371 39.615 1.00 13.88 167 GLN A C 1
ATOM 996 O O . GLN A 1 168 ? -4.215 30.709 40.651 1.00 13.39 167 GLN A O 1
ATOM 1002 N N . ILE A 1 169 ? -2.885 31.667 39.117 1.00 12.70 168 ILE A N 1
ATOM 1003 C CA . ILE A 1 169 ? -1.665 31.192 39.771 1.00 12.93 168 ILE A CA 1
ATOM 1004 C C . ILE A 1 169 ? -1.434 31.920 41.093 1.00 14.87 168 ILE A C 1
ATOM 1005 O O . ILE A 1 169 ? -1.003 31.318 42.093 1.00 12.56 168 ILE A O 1
ATOM 1010 N N . PHE A 1 170 ? -1.688 33.228 41.114 1.00 12.79 169 PHE A N 1
ATOM 1011 C CA . PHE A 1 170 ? -1.553 33.997 42.350 1.00 15.08 169 PHE A CA 1
ATOM 1012 C C . PHE A 1 170 ? -2.429 33.412 43.453 1.00 15.12 169 PHE A C 1
ATOM 1013 O O . PHE A 1 170 ? -1.993 33.285 44.605 1.00 16.48 169 PHE A O 1
ATOM 1021 N N . VAL A 1 171 ? -3.668 33.038 43.116 1.00 15.13 170 VAL A N 1
ATOM 1022 C CA . VAL A 1 171 ? -4.576 32.464 44.110 1.00 14.86 170 VAL A CA 1
ATOM 1023 C C . VAL A 1 171 ? -4.054 31.117 44.618 1.00 17.49 170 VAL A C 1
ATOM 1024 O O . VAL A 1 171 ? -4.159 30.814 45.811 1.00 16.48 170 VAL A O 1
ATOM 1028 N N . ILE A 1 172 ? -3.492 30.280 43.734 1.00 15.01 171 ILE A N 1
ATOM 1029 C CA . ILE A 1 172 ? -2.919 29.019 44.208 1.00 14.22 171 ILE A CA 1
ATOM 1030 C C . ILE A 1 172 ? -1.802 29.293 45.213 1.00 16.42 171 ILE A C 1
ATOM 1031 O O . ILE A 1 172 ? -1.751 28.694 46.294 1.00 19.49 171 ILE A O 1
ATOM 1036 N N . PHE A 1 173 ? -0.901 30.223 44.879 1.00 13.67 172 PHE A N 1
ATOM 1037 C CA . PHE A 1 173 ? 0.198 30.573 45.780 1.00 13.98 172 PHE A CA 1
ATOM 1038 C C . PHE A 1 173 ? -0.312 31.153 47.089 1.00 15.95 172 PHE A C 1
ATOM 1039 O O . PHE A 1 173 ? 0.095 30.717 48.173 1.00 17.45 172 PHE A O 1
ATOM 1047 N N . LYS A 1 174 ? -1.152 32.191 47.002 1.00 15.59 173 LYS A N 1
ATOM 1048 C CA . LYS A 1 174 ? -1.587 32.906 48.201 1.00 19.91 173 LYS A CA 1
ATOM 1049 C C . LYS A 1 174 ? -2.307 31.976 49.165 1.00 22.72 173 LYS A C 1
ATOM 1050 O O . LYS A 1 174 ? -2.117 32.066 50.386 1.00 26.52 173 LYS A O 1
ATOM 1056 N N . ASN A 1 175 ? -3.106 31.043 48.642 1.00 21.20 174 ASN A N 1
ATOM 1057 C CA . ASN A 1 175 ? -3.857 30.182 49.544 1.00 23.49 174 ASN A CA 1
ATOM 1058 C C . ASN A 1 175 ? -2.938 29.234 50.301 1.00 25.17 174 ASN A C 1
ATOM 1059 O O . ASN A 1 175 ? -3.216 28.907 51.461 1.00 25.83 174 ASN A O 1
ATOM 1064 N N . LEU A 1 176 ? -1.841 28.787 49.678 1.00 19.52 175 LEU A N 1
ATOM 1065 C CA . LEU A 1 176 ? -0.894 27.933 50.393 1.00 24.02 175 LEU A CA 1
ATOM 1066 C C . LEU A 1 176 ? -0.084 28.693 51.434 1.00 19.24 175 LEU A C 1
ATOM 1067 O O . LEU A 1 176 ? 0.541 28.045 52.282 1.00 22.07 175 LEU A O 1
ATOM 1072 N N . LEU A 1 177 ? -0.086 30.036 51.399 1.00 18.92 176 LEU A N 1
ATOM 1073 C CA . LEU A 1 177 ? 0.521 30.805 52.480 1.00 21.97 176 LEU A CA 1
ATOM 1074 C C . LEU A 1 177 ? -0.113 30.475 53.816 1.00 21.71 176 LEU A C 1
ATOM 1075 O O . LEU A 1 177 ? 0.523 30.652 54.862 1.00 22.94 176 LEU A O 1
ATOM 1080 N N . SER A 1 178 ? -1.369 30.029 53.799 1.00 22.08 177 SER A N 1
ATOM 1081 C CA . SER A 1 178 ? -2.112 29.700 55.011 1.00 24.31 177 SER A CA 1
ATOM 1082 C C . SER A 1 178 ? -1.998 28.231 55.383 1.00 25.17 177 SER A C 1
ATOM 1083 O O . SER A 1 178 ? -2.654 27.796 56.336 1.00 26.60 177 SER A O 1
ATOM 1086 N N . SER A 1 179 ? -1.194 27.457 54.656 1.00 23.79 178 SER A N 1
ATOM 1087 C CA . SER A 1 179 ? -0.995 26.059 55.016 1.00 26.82 178 SER A CA 1
ATOM 1088 C C . SER A 1 179 ? -0.339 25.959 56.385 1.00 29.43 178 SER A C 1
ATOM 1089 O O . SER A 1 179 ? 0.587 26.709 56.699 1.00 26.56 178 SER A O 1
ATOM 1092 N N . THR A 1 180 ? -0.826 25.022 57.213 1.00 28.56 179 THR A N 1
ATOM 1093 C CA . THR A 1 180 ? -0.109 24.732 58.449 1.00 30.50 179 THR A CA 1
ATOM 1094 C C . THR A 1 180 ? 1.226 24.063 58.184 1.00 30.88 179 THR A C 1
ATOM 1095 O O . THR A 1 180 ? 2.030 23.940 59.109 1.00 32.05 179 THR A O 1
ATOM 1099 N N . LYS A 1 181 ? 1.475 23.624 56.956 1.00 32.65 180 LYS A N 1
ATOM 1100 C CA . LYS A 1 181 ? 2.715 22.945 56.618 1.00 33.70 180 LYS A CA 1
ATOM 1101 C C . LYS A 1 181 ? 3.769 23.984 56.258 1.00 31.10 180 LYS A C 1
ATOM 1102 O O . LYS A 1 181 ? 3.625 24.699 55.264 1.00 29.23 180 LYS A O 1
ATOM 1108 N N . LYS A 1 182 ? 4.826 24.057 57.071 1.00 31.93 181 LYS A N 1
ATOM 1109 C CA . LYS A 1 182 ?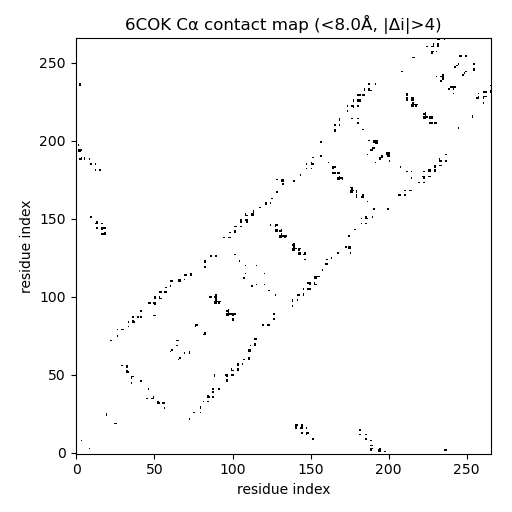 5.788 25.151 56.968 1.00 35.57 181 LYS A CA 1
ATOM 1110 C C . LYS A 1 182 ? 6.454 25.195 55.594 1.00 33.02 181 LYS A C 1
ATOM 1111 O O . LYS A 1 182 ? 6.559 26.264 54.979 1.00 29.23 181 LYS A O 1
ATOM 1117 N N . ILE A 1 183 ? 6.937 24.051 55.104 1.00 27.67 182 ILE A N 1
ATOM 1118 C CA . ILE A 1 183 ? 7.637 24.070 53.824 1.00 32.36 182 ILE A CA 1
ATOM 1119 C C . ILE A 1 183 ? 6.702 24.510 52.709 1.00 30.15 182 ILE A C 1
ATOM 1120 O O . ILE A 1 183 ? 7.145 25.125 51.728 1.00 25.51 182 ILE A O 1
ATOM 1125 N N . SER A 1 184 ? 5.395 24.257 52.855 1.00 26.48 183 SER A N 1
ATOM 1126 C CA . SER A 1 184 ? 4.447 24.668 51.819 1.00 24.99 183 SER A CA 1
ATOM 1127 C C . SER A 1 184 ? 4.261 26.178 51.809 1.00 24.86 183 SER A C 1
ATOM 1128 O O . SER A 1 184 ? 4.385 26.828 50.760 1.00 21.66 183 SER A O 1
ATOM 1131 N N . SER A 1 185 ? 3.946 26.763 52.964 1.00 23.61 184 SER A N 1
ATOM 1132 C CA . SER A 1 185 ? 3.727 28.202 52.987 1.00 21.25 184 SER A CA 1
ATOM 1133 C C . SER A 1 185 ? 4.998 28.955 52.618 1.00 25.42 184 SER A C 1
ATOM 1134 O O . SER A 1 185 ? 4.939 29.978 51.925 1.00 22.11 184 SER A O 1
ATOM 1137 N N . GLN A 1 186 ? 6.164 28.455 53.046 1.00 27.11 185 GLN A N 1
ATOM 1138 C CA . GLN A 1 186 ? 7.400 29.162 52.722 1.00 22.29 185 GLN A CA 1
ATOM 1139 C C . GLN A 1 186 ? 7.717 29.081 51.230 1.00 20.94 185 GLN A C 1
ATOM 1140 O O . GLN A 1 186 ? 8.189 30.057 50.642 1.00 20.46 185 GLN A O 1
ATOM 1146 N N . THR A 1 187 ? 7.474 27.926 50.598 1.00 20.90 186 THR A N 1
ATOM 1147 C CA . THR A 1 187 ? 7.669 27.837 49.151 1.00 19.46 186 THR A CA 1
ATOM 1148 C C . THR A 1 187 ? 6.691 28.738 48.407 1.00 21.13 186 THR A C 1
ATOM 1149 O O . THR A 1 187 ? 7.076 29.422 47.450 1.00 21.42 186 THR A O 1
ATOM 1153 N N . ALA A 1 188 ? 5.421 28.758 48.833 1.00 21.23 187 ALA A N 1
ATOM 1154 C CA . ALA A 1 188 ? 4.442 29.641 48.202 1.00 19.61 187 ALA A CA 1
ATOM 1155 C C . ALA A 1 188 ? 4.841 31.104 48.350 1.00 23.17 187 ALA A C 1
ATOM 1156 O O . ALA A 1 188 ? 4.672 31.898 47.420 1.00 18.31 187 ALA A O 1
ATOM 1158 N N . PHE A 1 189 ? 5.370 31.476 49.519 1.00 18.83 188 PHE A N 1
ATOM 1159 C CA . PHE A 1 189 ? 5.860 32.833 49.741 1.00 19.43 188 PHE A CA 1
ATOM 1160 C C . PHE A 1 189 ? 6.933 33.196 48.722 1.00 17.81 188 PHE A C 1
ATOM 1161 O O . PHE A 1 189 ? 6.875 34.254 48.083 1.00 17.47 188 PHE A O 1
ATOM 1169 N N . HIS A 1 190 ? 7.928 32.323 48.571 1.00 19.64 189 HIS A N 1
ATOM 1170 C CA . HIS A 1 190 ? 8.995 32.540 47.602 1.00 19.21 189 HIS A CA 1
ATOM 1171 C C . HIS A 1 190 ? 8.446 32.692 46.190 1.00 19.76 189 HIS A C 1
ATOM 1172 O O . HIS A 1 190 ? 8.865 33.587 45.444 1.00 21.85 189 HIS A O 1
ATOM 1179 N N . CYS A 1 191 ? 7.512 31.825 45.803 1.00 19.47 190 CYS A N 1
ATOM 1180 C CA . CYS A 1 191 ? 6.952 31.891 44.458 1.00 18.75 190 CYS A CA 1
ATOM 1181 C C . CYS A 1 191 ? 6.193 33.190 44.216 1.00 16.89 190 CYS A C 1
ATOM 1182 O O . CYS A 1 191 ? 6.210 33.717 43.099 1.00 19.52 190 CYS A O 1
ATOM 1185 N N . LEU A 1 192 ? 5.531 33.726 45.244 1.00 19.68 191 LEU A N 1
ATOM 1186 C CA . LEU A 1 192 ? 4.785 34.972 45.077 1.00 19.16 191 LEU A CA 1
ATOM 1187 C C . LEU A 1 192 ? 5.716 36.156 44.859 1.00 21.45 191 LEU A C 1
ATOM 1188 O O . LEU A 1 192 ? 5.453 37.002 43.994 1.00 17.86 191 LEU A O 1
ATOM 1193 N N . ILE A 1 193 ? 6.793 36.247 45.645 1.00 22.18 192 ILE A N 1
ATOM 1194 C CA . ILE A 1 193 ? 7.774 37.318 45.459 1.00 22.91 192 ILE A CA 1
ATOM 1195 C C . ILE A 1 193 ? 8.391 37.236 44.074 1.00 21.76 192 ILE A C 1
ATOM 1196 O O . ILE A 1 193 ? 8.571 38.249 43.386 1.00 21.81 192 ILE A O 1
ATOM 1201 N N . THR A 1 194 ? 8.733 36.025 43.644 1.00 19.16 193 THR A N 1
ATOM 1202 C CA . THR A 1 194 ? 9.286 35.855 42.311 1.00 19.55 193 THR A CA 1
ATOM 1203 C C . THR A 1 194 ? 8.279 36.266 41.239 1.00 16.77 193 THR A C 1
ATOM 1204 O O . THR A 1 194 ? 8.654 36.881 40.237 1.00 21.32 193 THR A O 1
ATOM 1208 N N . LEU A 1 195 ? 7.001 35.925 41.429 1.00 18.05 194 LEU A N 1
ATOM 1209 C CA . LEU A 1 195 ? 5.954 36.391 40.521 1.00 19.76 194 LEU A CA 1
ATOM 1210 C C . LEU A 1 195 ? 5.985 37.915 40.366 1.00 20.15 194 LEU A C 1
ATOM 1211 O O . LEU A 1 195 ? 5.981 38.437 39.245 1.00 17.78 194 LEU A O 1
ATOM 1216 N N . ILE A 1 196 ? 6.016 38.651 41.484 1.00 24.54 195 ILE A N 1
ATOM 1217 C CA . ILE A 1 196 ? 5.978 40.114 41.398 1.00 23.35 195 ILE A CA 1
ATOM 1218 C C . ILE A 1 196 ? 7.195 40.646 40.653 1.00 26.35 195 ILE A C 1
ATOM 1219 O O . ILE A 1 196 ? 7.098 41.598 39.862 1.00 26.39 195 ILE A O 1
ATOM 1224 N N . ILE A 1 197 ? 8.363 40.060 40.905 1.00 19.50 196 ILE A N 1
ATOM 1225 C CA . ILE A 1 197 ? 9.561 40.471 40.186 1.00 26.98 196 ILE A CA 1
ATOM 1226 C C . ILE A 1 197 ? 9.427 40.156 38.702 1.00 26.45 196 ILE A C 1
ATOM 1227 O O . ILE A 1 197 ? 9.860 40.941 37.846 1.00 27.99 196 ILE A O 1
ATOM 1232 N N . ASP A 1 198 ? 8.820 39.012 38.367 1.00 19.78 197 ASP A N 1
ATOM 1233 C CA . ASP A 1 198 ? 8.776 38.595 36.970 1.00 18.92 197 ASP A CA 1
ATOM 1234 C C . ASP A 1 198 ? 7.706 39.329 36.157 1.00 19.96 197 ASP A C 1
ATOM 1235 O O . ASP A 1 198 ? 7.828 39.410 34.933 1.00 24.03 197 ASP A O 1
ATOM 1240 N N . ILE A 1 199 ? 6.654 39.844 36.792 1.00 20.60 198 ILE A N 1
ATOM 1241 C CA . ILE A 1 199 ? 5.528 40.452 36.088 1.00 17.86 198 ILE A CA 1
ATOM 1242 C C . ILE A 1 199 ? 5.744 41.962 36.069 1.00 21.79 198 ILE A C 1
ATOM 1243 O O . ILE A 1 199 ? 5.778 42.612 37.121 1.00 24.77 198 ILE A O 1
ATOM 1248 N N . ASN A 1 200 ? 5.892 42.530 34.881 1.00 19.57 199 ASN A N 1
ATOM 1249 C CA . ASN A 1 200 ? 6.296 43.923 34.770 1.00 20.01 199 ASN A CA 1
ATOM 1250 C C . ASN A 1 200 ? 5.148 44.878 34.511 1.00 21.96 199 ASN A C 1
ATOM 1251 O O . ASN A 1 200 ? 5.363 46.090 34.474 1.00 23.79 199 ASN A O 1
ATOM 1256 N N . HIS A 1 201 ? 3.940 44.375 34.342 1.00 24.96 200 HIS A N 1
ATOM 1257 C CA . HIS A 1 201 ? 2.785 45.238 34.216 1.00 26.56 200 HIS A CA 1
ATOM 1258 C C . HIS A 1 201 ? 2.053 45.272 35.543 1.00 25.49 200 HIS A C 1
ATOM 1259 O O . HIS A 1 201 ? 1.945 44.250 36.240 1.00 19.31 200 HIS A O 1
ATOM 1266 N N . PHE A 1 202 ? 1.613 46.467 35.911 1.00 17.63 201 PHE A N 1
ATOM 1267 C CA . PHE A 1 202 ? 0.833 46.653 37.118 1.00 21.53 201 PHE A CA 1
ATOM 1268 C C . PHE A 1 202 ? -0.597 46.186 36.885 1.00 25.16 201 PHE A C 1
ATOM 1269 O O . PHE A 1 202 ? -1.261 46.634 35.940 1.00 18.83 201 PHE A O 1
ATOM 1277 N N . HIS A 1 203 ? -1.068 45.282 37.745 1.00 17.92 202 HIS A N 1
ATOM 1278 C CA . HIS A 1 203 ? -2.437 44.788 37.708 1.00 17.26 202 HIS A CA 1
ATOM 1279 C C . HIS A 1 203 ? -3.107 45.114 39.027 1.00 17.86 202 HIS A C 1
ATOM 1280 O O . HIS A 1 203 ? -2.693 44.606 40.075 1.00 14.69 202 HIS A O 1
ATOM 1287 N N . ASN A 1 204 ? -4.150 45.941 38.974 1.00 16.19 203 ASN A N 1
ATOM 1288 C CA . ASN A 1 204 ? -4.893 46.245 40.192 1.00 14.78 203 ASN A CA 1
ATOM 1289 C C . ASN A 1 204 ? -5.387 44.971 40.855 1.00 16.72 203 ASN A C 1
ATOM 1290 O O . ASN A 1 204 ? -5.386 44.867 42.083 1.00 15.00 203 ASN A O 1
ATOM 1295 N N . LYS A 1 205 ? -5.802 43.983 40.056 1.00 14.87 204 LYS A N 1
ATOM 1296 C CA . LYS A 1 205 ? -6.305 42.744 40.638 1.00 14.57 204 LYS A CA 1
ATOM 1297 C C . LYS A 1 205 ? -5.258 42.084 41.525 1.00 15.09 204 LYS A C 1
ATOM 1298 O O . LYS A 1 205 ? -5.582 41.589 42.606 1.00 13.17 204 LYS A O 1
ATOM 1304 N N . LEU A 1 206 ? -3.998 42.051 41.078 1.00 12.73 205 LEU A N 1
ATOM 1305 C CA . LEU A 1 206 ? -2.947 41.414 41.867 1.00 11.65 205 LEU A CA 1
ATOM 1306 C C . LEU A 1 206 ? -2.566 42.249 43.080 1.00 12.71 205 LEU A C 1
ATOM 1307 O O . LEU A 1 206 ? -2.213 41.699 44.135 1.00 12.93 205 LEU A O 1
ATOM 1312 N N . PHE A 1 207 ? -2.611 43.573 42.944 1.00 11.15 206 PHE A N 1
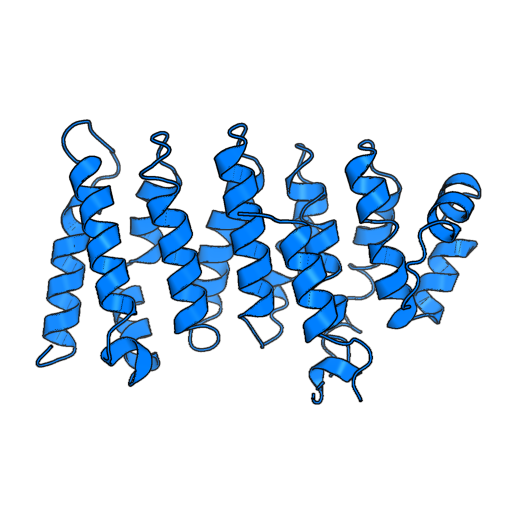ATOM 1313 C CA . PHE A 1 207 ? -2.395 44.439 44.100 1.00 11.25 206 PHE A CA 1
ATOM 1314 C C . PHE A 1 207 ? -3.476 44.210 45.158 1.00 11.33 206 PHE A C 1
ATOM 1315 O O . PHE A 1 207 ? -3.176 44.115 46.361 1.00 11.75 206 PHE A O 1
ATOM 1323 N N . GLN A 1 208 ? -4.734 44.071 44.730 1.00 11.32 207 GLN A N 1
ATOM 1324 C CA A GLN A 1 208 ? -5.815 43.839 45.688 0.50 11.65 207 GLN A CA 1
ATOM 1325 C CA B GLN A 1 208 ? -5.820 43.840 45.682 0.50 11.66 207 GLN A CA 1
ATOM 1326 C C . GLN A 1 208 ? -5.734 42.450 46.313 1.00 12.55 207 GLN A C 1
ATOM 1327 O O . GLN A 1 208 ? -6.025 42.281 47.507 1.00 11.22 207 GLN A O 1
ATOM 1338 N N . LEU A 1 209 ? -5.382 41.426 45.530 1.00 11.82 208 LEU A N 1
ATOM 1339 C CA . LEU A 1 209 ? -5.202 40.106 46.144 1.00 10.81 208 LEU A CA 1
ATOM 1340 C C . LEU A 1 209 ? -4.101 40.144 47.202 1.00 15.84 208 LEU A C 1
ATOM 1341 O O . LEU A 1 209 ? -4.205 39.483 48.249 1.00 12.64 208 LEU A O 1
ATOM 1346 N N . SER A 1 210 ? -3.038 40.922 46.947 1.00 11.52 209 SER A N 1
ATOM 1347 C CA . SER A 1 210 ? -1.950 41.063 47.914 1.00 9.00 209 SER A CA 1
ATOM 1348 C C . SER A 1 210 ? -2.414 41.821 49.153 1.00 9.95 209 SER A C 1
ATOM 1349 O O . SER A 1 210 ? -2.159 41.402 50.293 1.00 10.53 209 SER A O 1
ATOM 1352 N N . PHE A 1 211 ? -3.085 42.951 48.932 1.00 11.06 210 PHE A N 1
ATOM 1353 C CA . PHE A 1 211 ? -3.610 43.778 50.015 1.00 12.71 210 PHE A CA 1
ATOM 1354 C C . PHE A 1 211 ? -4.512 42.971 50.943 1.00 15.31 210 PHE A C 1
ATOM 1355 O O . PHE A 1 211 ? -4.382 43.045 52.168 1.00 13.35 210 PHE A O 1
ATOM 1363 N N . LEU A 1 212 ? -5.418 42.173 50.380 1.00 12.50 211 LEU A N 1
ATOM 1364 C CA . LEU A 1 212 ? -6.420 41.528 51.220 1.00 15.39 211 LEU A CA 1
ATOM 1365 C C . LEU A 1 212 ? -5.856 40.359 52.014 1.00 11.63 211 LEU A C 1
ATOM 1366 O O . LEU A 1 212 ? -6.539 39.847 52.903 1.00 12.51 211 LEU A O 1
ATOM 1371 N N . LEU A 1 213 ? -4.626 39.936 51.729 1.00 10.74 212 LEU A N 1
ATOM 1372 C CA . LEU A 1 213 ? -3.929 39.010 52.620 1.00 14.38 212 LEU A CA 1
ATOM 1373 C C . LEU A 1 213 ? -3.786 39.560 54.035 1.00 13.52 212 LEU A C 1
ATOM 1374 O O . LEU A 1 213 ? -3.624 38.774 54.974 1.00 11.94 212 LEU A O 1
ATOM 1379 N N . ILE A 1 214 ? -3.831 40.884 54.212 1.00 11.56 213 ILE A N 1
ATOM 1380 C CA . ILE A 1 214 ? -3.674 41.477 55.538 1.00 12.49 213 ILE A CA 1
ATOM 1381 C C . ILE A 1 214 ? -4.809 41.085 56.477 1.00 13.83 213 ILE A C 1
ATOM 1382 O O . ILE A 1 214 ? -4.684 41.264 57.694 1.00 14.93 213 ILE A O 1
ATOM 1387 N N . ASN A 1 215 ? -5.908 40.551 55.936 1.00 14.04 214 ASN A N 1
ATOM 1388 C CA . ASN A 1 215 ? -7.064 40.125 56.712 1.00 16.37 214 ASN A CA 1
ATOM 1389 C C . ASN A 1 215 ? -7.047 38.634 57.046 1.00 15.84 214 ASN A C 1
ATOM 1390 O O . ASN A 1 215 ? -7.951 38.161 57.737 1.00 17.31 214 ASN A O 1
ATOM 1395 N N . GLU A 1 216 ? -6.056 37.885 56.581 1.00 14.73 215 GLU A N 1
ATOM 1396 C CA . GLU A 1 216 ? -6.001 36.456 56.879 1.00 16.56 215 GLU A CA 1
ATOM 1397 C C . GLU A 1 216 ? -5.693 36.232 58.356 1.00 20.52 215 GLU A C 1
ATOM 1398 O O . GLU A 1 216 ? -5.000 37.027 58.991 1.00 16.50 215 GLU A O 1
ATOM 1404 N N . LYS A 1 217 ? -6.216 35.128 58.904 1.00 17.67 216 LYS A N 1
ATOM 1405 C CA . LYS A 1 217 ? -6.103 34.897 60.342 1.00 19.33 216 LYS A CA 1
ATOM 1406 C C . LYS A 1 217 ? -4.746 34.346 60.757 1.00 19.13 216 LYS A C 1
ATOM 1407 O O . LYS A 1 217 ? -4.314 34.590 61.892 1.00 20.32 216 LYS A O 1
ATOM 1413 N N . THR A 1 218 ? -4.072 33.579 59.902 1.00 18.01 217 THR A N 1
ATOM 1414 C CA . THR A 1 218 ? -2.780 33.043 60.307 1.00 21.50 217 THR A CA 1
ATOM 1415 C C . THR A 1 218 ? -1.674 34.004 59.876 1.00 22.60 217 THR A C 1
ATOM 1416 O O . THR A 1 218 ? -1.832 34.793 58.941 1.00 15.55 217 THR A O 1
ATOM 1420 N N . VAL A 1 219 ? -0.562 33.959 60.606 1.00 16.71 218 VAL A N 1
ATOM 1421 C CA . VAL A 1 219 ? 0.408 35.048 60.562 1.00 15.82 218 VAL A CA 1
ATOM 1422 C C . VAL A 1 219 ? 1.083 35.138 59.195 1.00 18.30 218 VAL A C 1
ATOM 1423 O O . VAL A 1 219 ? 1.332 36.236 58.686 1.00 16.81 218 VAL A O 1
ATOM 1427 N N . THR A 1 220 ? 1.393 34.000 58.575 1.00 15.55 219 THR A N 1
ATOM 1428 C CA . THR A 1 220 ? 2.274 34.040 57.405 1.00 14.43 219 THR A CA 1
ATOM 1429 C C . THR A 1 220 ? 1.715 34.858 56.243 1.00 14.80 219 THR A C 1
ATOM 1430 O O . THR A 1 220 ? 2.482 35.647 55.657 1.00 15.54 219 THR A O 1
ATOM 1434 N N . PRO A 1 221 ? 0.440 34.728 55.843 1.00 16.44 220 PRO A N 1
ATOM 1435 C CA . PRO A 1 221 ? -0.066 35.611 54.772 1.00 12.57 220 PRO A CA 1
ATOM 1436 C C . PRO A 1 221 ? 0.013 37.082 55.130 1.00 14.84 220 PRO A C 1
ATOM 1437 O O . PRO A 1 221 ? 0.321 37.893 54.258 1.00 11.45 220 PRO A O 1
ATOM 1441 N N . ARG A 1 222 ? -0.237 37.451 56.390 1.00 12.14 221 ARG A N 1
ATOM 1442 C CA . ARG A 1 222 ? -0.115 38.858 56.773 1.00 11.67 221 ARG A CA 1
ATOM 1443 C C . ARG A 1 222 ? 1.325 39.331 56.684 1.00 12.68 221 ARG A C 1
ATOM 1444 O O . ARG A 1 222 ? 1.597 40.437 56.193 1.00 12.14 221 ARG A O 1
ATOM 1452 N N . PHE A 1 223 ? 2.257 38.517 57.164 1.00 12.32 222 PHE A N 1
ATOM 1453 C CA . PHE A 1 223 ? 3.668 38.853 57.028 1.00 13.92 222 PHE A CA 1
ATOM 1454 C C . PHE A 1 223 ? 4.061 38.975 55.558 1.00 10.84 222 PHE A C 1
ATOM 1455 O O . PHE A 1 223 ? 4.695 39.958 55.152 1.00 10.37 222 PHE A O 1
ATOM 1463 N N . CYS A 1 224 ? 3.697 37.978 54.740 1.00 12.98 223 CYS A N 1
ATOM 1464 C CA A CYS A 1 224 ? 3.981 38.024 53.299 0.50 13.50 223 CYS A CA 1
ATOM 1465 C CA B CYS A 1 224 ? 4.054 38.066 53.336 0.50 13.43 223 CYS A CA 1
ATOM 1466 C C . CYS A 1 224 ? 3.424 39.294 52.673 1.00 15.73 223 CYS A C 1
ATOM 1467 O O . CYS A 1 224 ? 4.059 39.914 51.815 1.00 9.49 223 CYS A O 1
ATOM 1472 N N . SER A 1 225 ? 2.219 39.690 53.095 1.00 13.80 224 SER A N 1
ATOM 1473 C CA . SER A 1 225 ? 1.575 40.888 52.557 1.00 10.06 224 SER A CA 1
ATOM 1474 C C . SER A 1 225 ? 2.421 42.140 52.790 1.00 11.68 224 SER A C 1
ATOM 1475 O O . SER A 1 225 ? 2.430 43.048 51.954 1.00 9.37 224 SER A O 1
ATOM 1478 N N . ALA A 1 226 ? 3.118 42.229 53.929 1.00 9.23 225 ALA A N 1
ATOM 1479 C CA . ALA A 1 226 ? 3.996 43.383 54.133 1.00 9.65 225 ALA A CA 1
ATOM 1480 C C . ALA A 1 226 ? 5.136 43.399 53.125 1.00 13.12 225 ALA A C 1
ATOM 1481 O O . ALA A 1 226 ? 5.590 44.478 52.706 1.00 10.66 225 ALA A O 1
ATOM 1483 N N . ILE A 1 227 ? 5.630 42.222 52.745 1.00 9.18 226 ILE A N 1
ATOM 1484 C CA . ILE A 1 227 ? 6.692 42.165 51.742 1.00 9.19 226 ILE A CA 1
ATOM 1485 C C . ILE A 1 227 ? 6.134 42.426 50.352 1.00 10.43 226 ILE A C 1
ATOM 1486 O O . ILE A 1 227 ? 6.802 43.022 49.499 1.00 10.60 226 ILE A O 1
ATOM 1491 N N . LEU A 1 228 ? 4.932 41.936 50.080 1.00 8.80 227 LEU A N 1
ATOM 1492 C CA . LEU A 1 228 ? 4.304 42.201 48.793 1.00 12.48 227 LEU A CA 1
ATOM 1493 C C . LEU A 1 228 ? 4.050 43.685 48.597 1.00 8.45 227 LEU A C 1
ATOM 1494 O O . LEU A 1 228 ? 4.324 44.225 47.517 1.00 9.63 227 LEU A O 1
ATOM 1499 N N . LEU A 1 229 ? 3.533 44.371 49.628 1.00 9.54 228 LEU A N 1
ATOM 1500 C CA . LEU A 1 229 ? 3.363 45.818 49.520 1.00 10.60 228 LEU A CA 1
ATOM 1501 C C . LEU A 1 229 ? 4.689 46.489 49.170 1.00 12.95 228 LEU A C 1
ATOM 1502 O O . LEU A 1 229 ? 4.745 47.353 48.289 1.00 8.32 228 LEU A O 1
ATOM 1507 N N . ARG A 1 230 ? 5.764 46.101 49.864 1.00 8.30 229 ARG A N 1
ATOM 1508 C CA . ARG A 1 230 ? 7.084 46.665 49.601 1.00 10.90 229 ARG A CA 1
ATOM 1509 C C . ARG A 1 230 ? 7.484 46.453 48.152 1.00 8.74 229 ARG A C 1
ATOM 1510 O O . ARG A 1 230 ? 7.979 47.373 47.493 1.00 10.17 229 ARG A O 1
ATOM 1518 N N . SER A 1 231 ? 7.240 45.254 47.625 1.00 8.81 230 SER A N 1
ATOM 1519 C CA A SER A 1 231 ? 7.588 44.953 46.240 0.50 12.54 230 SER A CA 1
ATOM 1520 C CA B SER A 1 231 ? 7.630 44.990 46.250 0.50 12.37 230 SER A CA 1
ATOM 1521 C C . SER A 1 231 ? 6.827 45.848 45.276 1.00 15.56 230 SER A C 1
ATOM 1522 O O . SER A 1 231 ? 7.390 46.357 44.298 1.00 10.82 230 SER A O 1
ATOM 1527 N N . PHE A 1 232 ? 5.524 46.041 45.529 1.00 8.98 231 PHE A N 1
ATOM 1528 C CA . PHE A 1 232 ? 4.744 46.933 44.667 1.00 10.19 231 PHE A CA 1
ATOM 1529 C C . PHE A 1 232 ? 5.271 48.364 44.724 1.00 11.37 231 PHE A C 1
ATOM 1530 O O . PHE A 1 232 ? 5.327 49.055 43.704 1.00 10.42 231 PHE A O 1
ATOM 1538 N N . LEU A 1 233 ? 5.672 48.828 45.905 1.00 10.39 232 LEU A N 1
ATOM 1539 C CA . LEU A 1 233 ? 6.167 50.195 45.994 1.00 9.29 232 LEU A CA 1
ATOM 1540 C C . LEU A 1 233 ? 7.481 50.333 45.239 1.00 14.28 232 LEU A C 1
ATOM 1541 O O . LEU A 1 233 ? 7.713 51.334 44.546 1.00 12.92 232 LEU A O 1
ATOM 1546 N N . ILE A 1 234 ? 8.348 49.334 45.364 1.00 9.75 233 ILE A N 1
ATOM 1547 C CA . ILE A 1 234 ? 9.643 49.368 44.679 1.00 10.44 233 ILE A CA 1
ATOM 1548 C C . ILE A 1 234 ? 9.456 49.428 43.162 1.00 17.29 233 ILE A C 1
ATOM 1549 O O . ILE A 1 234 ? 10.017 50.295 42.478 1.00 12.03 233 ILE A O 1
ATOM 1554 N N . LYS A 1 235 ? 8.671 48.508 42.611 1.00 14.76 234 LYS A N 1
ATOM 1555 C CA . LYS A 1 235 ? 8.635 48.350 41.156 1.00 15.35 234 LYS A CA 1
ATOM 1556 C C . LYS A 1 235 ? 7.738 49.353 40.445 1.00 12.09 234 LYS A C 1
ATOM 1557 O O . LYS A 1 235 ? 7.996 49.685 39.279 1.00 13.07 234 LYS A O 1
ATOM 1563 N N . PHE A 1 236 ? 6.656 49.791 41.081 1.00 11.62 235 PHE A N 1
ATOM 1564 C CA . PHE A 1 236 ? 5.574 50.450 40.357 1.00 14.18 235 PHE A CA 1
ATOM 1565 C C . PHE A 1 236 ? 5.286 51.875 40.797 1.00 16.69 235 PHE A C 1
ATOM 1566 O O . PHE A 1 236 ? 4.327 52.481 40.291 1.00 15.41 235 PHE A O 1
ATOM 1574 N N . ASN A 1 237 ? 6.081 52.436 41.700 1.00 11.77 236 ASN A N 1
ATOM 1575 C CA . ASN A 1 237 ? 6.036 53.875 41.876 1.00 12.24 236 ASN A CA 1
ATOM 1576 C C . ASN A 1 237 ? 6.374 54.566 40.545 1.00 18.20 236 ASN A C 1
ATOM 1577 O O . ASN A 1 237 ? 6.985 53.974 39.648 1.00 15.28 236 ASN A O 1
ATOM 1582 N N . ASP A 1 238 ? 6.008 55.852 40.454 1.00 14.82 237 ASP A N 1
ATOM 1583 C CA . ASP A 1 238 ? 6.089 56.599 39.195 1.00 19.14 237 ASP A CA 1
ATOM 1584 C C . ASP A 1 238 ? 7.492 56.568 38.599 1.00 21.39 237 ASP A C 1
ATOM 1585 O O . ASP A 1 238 ? 7.656 56.392 37.386 1.00 21.64 237 ASP A O 1
ATOM 1590 N N . SER A 1 239 ? 8.510 56.752 39.441 1.00 16.57 238 SER A N 1
ATOM 1591 C CA . SER A 1 239 ? 9.896 56.801 38.989 1.00 18.02 238 SER A CA 1
ATOM 1592 C C . SER A 1 239 ? 10.348 55.472 38.390 1.00 21.25 238 SER A C 1
ATOM 1593 O O . SER A 1 239 ? 10.827 55.424 37.250 1.00 24.92 238 SER A O 1
ATOM 1596 N N . ASN A 1 240 ? 10.249 54.382 39.162 1.00 20.93 239 ASN A N 1
ATOM 1597 C CA . ASN A 1 240 ? 10.716 53.090 38.658 1.00 21.73 239 ASN A CA 1
ATOM 1598 C C . ASN A 1 240 ? 9.922 52.648 37.444 1.00 23.31 239 ASN A C 1
ATOM 1599 O O . ASN A 1 240 ? 10.477 52.049 36.514 1.00 20.82 239 ASN A O 1
ATOM 1604 N N . LEU A 1 241 ? 8.621 52.937 37.435 1.00 20.32 240 LEU A N 1
ATOM 1605 C CA . LEU A 1 241 ? 7.778 52.466 36.347 1.00 32.01 240 LEU A CA 1
ATOM 1606 C C . LEU A 1 241 ? 8.174 53.104 35.027 1.00 32.91 240 LEU A C 1
ATOM 1607 O O . LEU A 1 241 ? 8.077 52.462 33.975 1.00 35.42 240 LEU A O 1
ATOM 1612 N N . SER A 1 242 ? 8.637 54.353 35.064 1.00 26.42 241 SER A N 1
ATOM 1613 C CA . SER A 1 242 ? 9.008 55.038 33.834 1.00 36.42 241 SER A CA 1
ATOM 1614 C C . SER A 1 242 ? 10.228 54.407 33.172 1.00 36.93 241 SER A C 1
ATOM 1615 O O . SER A 1 242 ? 10.393 54.517 31.949 1.00 44.11 241 SER A O 1
ATOM 1618 N N . LEU A 1 243 ? 11.090 53.750 33.941 1.00 30.00 242 LEU A N 1
ATOM 1619 C CA . LEU A 1 243 ? 12.321 53.205 33.370 1.00 38.43 242 LEU A CA 1
ATOM 1620 C C . LEU A 1 243 ? 12.412 51.687 33.504 1.00 43.63 242 LEU A C 1
ATOM 1621 O O . LEU A 1 243 ? 11.446 50.972 33.223 1.00 46.61 242 LEU A O 1
ATOM 1626 N N . SER A 1 253 ? -0.126 57.280 36.655 1.00 40.32 252 SER A N 1
ATOM 1627 C CA . SER A 1 253 ? 0.420 56.629 37.842 1.00 34.29 252 SER A CA 1
ATOM 1628 C C . SER A 1 253 ? -0.370 55.369 38.153 1.00 31.87 252 SER A C 1
ATOM 1629 O O . SER A 1 253 ? -1.588 55.334 37.979 1.00 32.44 252 SER A O 1
ATOM 1632 N N . LYS A 1 254 ? 0.350 54.331 38.585 1.00 28.56 253 LYS A N 1
ATOM 1633 C CA . LYS A 1 254 ? -0.216 53.062 39.034 1.00 28.90 253 LYS A CA 1
ATOM 1634 C C . LYS A 1 254 ? -0.632 53.114 40.498 1.00 24.14 253 LYS A C 1
ATOM 1635 O O . LYS A 1 254 ? -1.689 52.591 40.868 1.00 22.84 253 LYS A O 1
ATOM 1641 N N . LEU A 1 255 ? 0.175 53.770 41.331 1.00 28.22 254 LEU A N 1
ATOM 1642 C CA . LEU A 1 255 ? -0.009 53.757 42.775 1.00 21.05 254 LEU A CA 1
ATOM 1643 C C . LEU A 1 255 ? -0.836 54.912 43.297 1.00 23.63 254 LEU A C 1
ATOM 1644 O O . LEU A 1 255 ? -1.460 54.774 44.355 1.00 29.58 254 LEU A O 1
ATOM 1649 N N . GLU A 1 256 ? -0.839 56.057 42.605 1.00 21.55 255 GLU A N 1
ATOM 1650 C CA . GLU A 1 256 ? -1.481 57.240 43.167 1.00 27.00 255 GLU A CA 1
ATOM 1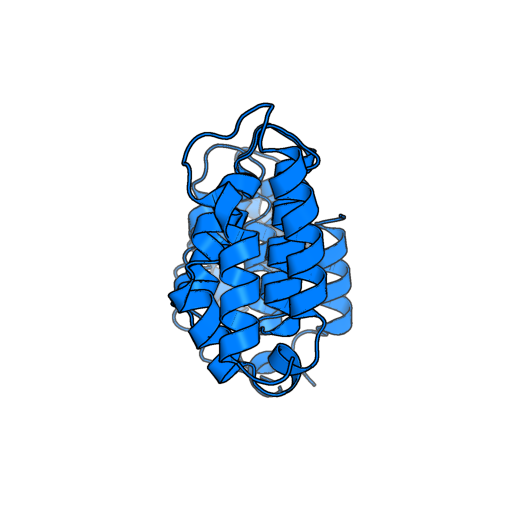651 C C . GLU A 1 256 ? -2.926 56.953 43.550 1.00 28.55 255 GLU A C 1
ATOM 1652 O O . GLU A 1 256 ? -3.383 57.357 44.625 1.00 28.30 255 GLU A O 1
ATOM 1658 N N . ASN A 1 257 ? -3.646 56.228 42.702 1.00 28.27 256 ASN A N 1
ATOM 1659 C CA . ASN A 1 257 ? -5.047 55.927 42.960 1.00 34.96 256 ASN A CA 1
ATOM 1660 C C . ASN A 1 257 ? -5.248 54.813 43.978 1.00 30.46 256 ASN A C 1
ATOM 1661 O O . ASN A 1 257 ? -6.391 54.570 44.383 1.00 29.00 256 ASN A O 1
ATOM 1666 N N . ASN A 1 258 ? -4.176 54.145 44.407 1.00 21.17 257 ASN A N 1
ATOM 1667 C CA . ASN A 1 258 ? -4.254 53.080 45.404 1.00 16.23 257 ASN A CA 1
ATOM 1668 C C . ASN A 1 258 ? -3.736 53.502 46.774 1.00 17.00 257 ASN A C 1
ATOM 1669 O O . ASN A 1 258 ? -3.624 52.659 47.672 1.00 14.73 257 ASN A O 1
ATOM 1674 N N . ILE A 1 259 ? -3.428 54.784 46.954 1.00 15.35 258 ILE A N 1
ATOM 1675 C CA . ILE A 1 259 ? -2.834 55.236 48.211 1.00 16.25 258 ILE A CA 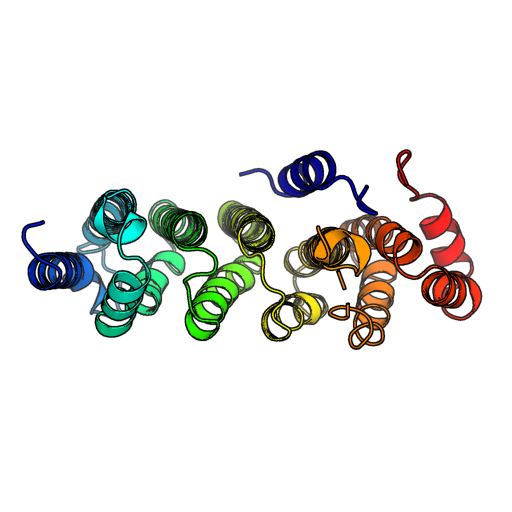1
ATOM 1676 C C . ILE A 1 259 ? -3.767 54.962 49.386 1.00 17.01 258 ILE A C 1
ATOM 1677 O O . ILE A 1 259 ? -3.312 54.577 50.470 1.00 14.13 258 ILE A O 1
ATOM 1682 N N . ILE A 1 260 ? -5.080 55.123 49.187 1.00 15.20 259 ILE A N 1
ATOM 1683 C CA . ILE A 1 260 ? -6.033 54.855 50.270 1.00 17.68 259 ILE A CA 1
ATOM 1684 C C . ILE A 1 260 ? -5.884 53.425 50.786 1.00 14.81 259 ILE A C 1
ATOM 1685 O O . ILE A 1 260 ? -5.935 53.178 51.996 1.00 14.94 259 ILE A O 1
ATOM 1690 N N . TYR A 1 261 ? -5.679 52.466 49.885 1.00 15.75 260 TYR A N 1
ATOM 1691 C CA . TYR A 1 261 ? -5.490 51.080 50.304 1.00 13.25 260 TYR A CA 1
ATOM 1692 C C . TYR A 1 261 ? -4.146 50.896 50.990 1.00 14.97 260 TYR A C 1
ATOM 1693 O O . TYR A 1 261 ? -4.049 50.186 52.001 1.00 13.16 260 TYR A O 1
ATOM 1702 N N . ILE A 1 262 ? -3.089 51.484 50.420 1.00 11.65 261 ILE A N 1
ATOM 1703 C CA A ILE A 1 262 ? -1.757 51.392 51.019 0.50 11.70 261 ILE A CA 1
ATOM 1704 C CA B ILE A 1 262 ? -1.770 51.354 51.029 0.50 11.59 261 ILE A CA 1
ATOM 1705 C C . ILE A 1 262 ? -1.797 51.853 52.467 1.00 15.13 261 ILE A C 1
ATOM 1706 O O . ILE A 1 262 ? -1.225 51.224 53.368 1.00 14.43 261 ILE A O 1
ATOM 1715 N N . GLU A 1 263 ? -2.454 52.986 52.704 1.00 12.33 262 GLU A N 1
ATOM 1716 C CA . GLU A 1 263 ? -2.496 53.535 54.054 1.00 13.08 262 GLU A CA 1
ATOM 1717 C C . GLU A 1 263 ? -3.215 52.597 55.015 1.00 16.13 262 GLU A C 1
ATOM 1718 O O . GLU A 1 263 ? -2.747 52.389 56.142 1.00 14.55 262 GLU A O 1
ATOM 1724 N N . GLU A 1 264 ? -4.344 52.009 54.591 1.00 14.51 263 GLU A N 1
ATOM 1725 C CA . GLU A 1 264 ? -5.031 51.035 55.447 1.00 13.97 263 GLU A CA 1
ATOM 1726 C C . GLU A 1 264 ? -4.155 49.819 55.686 1.00 14.71 263 GLU A C 1
ATOM 1727 O O . GLU A 1 264 ? -4.074 49.300 56.812 1.00 13.40 263 GLU A O 1
ATOM 1729 N N . TRP A 1 265 ? -3.490 49.361 54.622 1.00 11.91 264 TRP A N 1
ATOM 1730 C CA . TRP A 1 265 ? -2.619 48.194 54.684 1.00 14.66 264 TRP A CA 1
ATOM 1731 C C . TRP A 1 265 ? -1.504 48.408 55.694 1.00 11.01 264 TRP A C 1
ATOM 1732 O O . TRP A 1 265 ? -1.226 47.538 56.530 1.00 11.10 264 TRP A O 1
ATOM 1743 N N . LEU A 1 266 ? -0.864 49.581 55.636 1.00 11.07 265 LEU A N 1
ATOM 1744 C CA . LEU A 1 266 ? 0.204 49.921 56.576 1.00 16.41 265 LEU A CA 1
ATOM 1745 C C . LEU A 1 266 ? -0.311 49.989 58.008 1.00 13.62 265 LEU A C 1
ATOM 1746 O O . LEU A 1 266 ? 0.305 49.443 58.931 1.00 14.12 265 LEU A O 1
ATOM 1751 N N . LYS A 1 267 ? -1.413 50.707 58.220 1.00 13.22 266 LYS A N 1
ATOM 1752 C CA . LYS A 1 267 ? -1.937 50.858 59.576 1.00 15.31 266 LYS A CA 1
ATOM 1753 C C . LYS A 1 267 ? -2.252 49.502 60.195 1.00 18.71 266 LYS A C 1
ATOM 1754 O O . LYS A 1 267 ? -1.949 49.259 61.370 1.00 15.39 266 LYS A O 1
ATOM 1760 N N . LYS A 1 268 ? -2.853 48.603 59.414 1.00 15.86 267 LYS A N 1
ATOM 1761 C CA . LYS A 1 268 ? -3.205 47.282 59.928 1.00 16.14 267 LYS A CA 1
ATOM 1762 C C . LYS A 1 268 ? -1.964 46.485 60.303 1.00 18.05 267 LYS A C 1
ATOM 1763 O O . LYS A 1 268 ? -1.911 45.864 61.369 1.00 18.46 267 LYS A O 1
ATOM 1769 N N . GLY A 1 269 ? -0.959 46.464 59.424 1.00 16.48 268 GLY A N 1
ATOM 1770 C CA . GLY A 1 269 ? 0.234 45.694 59.723 1.00 15.90 268 GLY A CA 1
ATOM 1771 C C . GLY A 1 269 ? 1.037 46.262 60.879 1.00 16.02 268 GLY A C 1
ATOM 1772 O O . GLY A 1 269 ? 1.550 45.514 61.719 1.00 16.49 268 GLY A O 1
ATOM 1773 N N . ILE A 1 270 ? 1.165 47.592 60.937 1.00 13.61 269 ILE A N 1
ATOM 1774 C CA . ILE A 1 270 ? 1.973 48.204 61.988 1.00 14.62 269 ILE A CA 1
ATOM 1775 C C . ILE A 1 270 ? 1.341 48.007 63.367 1.00 22.18 269 ILE A C 1
ATOM 1776 O O . ILE A 1 270 ? 2.044 47.979 64.384 1.00 21.13 269 ILE A O 1
ATOM 1781 N N . SER A 1 271 ? 0.027 47.834 63.437 1.00 16.35 270 SER A N 1
ATOM 1782 C CA . SER A 1 271 ? -0.620 47.565 64.712 1.00 20.48 270 SER A CA 1
ATOM 1783 C C . SER A 1 271 ? -1.004 46.091 64.868 1.00 19.92 270 SER A C 1
ATOM 1784 O O . SER A 1 271 ? -1.814 45.753 65.737 1.00 19.13 270 SER A O 1
ATOM 1787 N N . ASP A 1 272 ? -0.409 45.208 64.064 1.00 16.64 271 ASP A N 1
ATOM 1788 C CA . ASP A 1 272 ? -0.751 43.794 64.090 1.00 18.10 271 ASP A CA 1
ATOM 1789 C C . ASP A 1 272 ? -0.438 43.182 65.453 1.00 24.31 271 ASP A C 1
ATOM 1790 O O . ASP A 1 272 ? 0.464 43.623 66.166 1.00 20.86 271 ASP A O 1
ATOM 1795 N N . SER A 1 273 ? -1.199 42.148 65.813 1.00 20.97 272 SER A N 1
ATOM 1796 C CA . SER A 1 273 ? -0.930 41.431 67.057 1.00 26.34 272 SER A CA 1
ATOM 1797 C C . SER A 1 273 ? 0.397 40.689 67.016 1.00 27.64 272 SER A C 1
ATOM 1798 O O . SER A 1 273 ? 0.980 40.424 68.078 1.00 30.37 272 SER A O 1
ATOM 1801 N N . GLN A 1 274 ? 0.875 40.348 65.820 1.00 23.64 273 GLN A N 1
ATOM 1802 C CA . GLN A 1 274 ? 2.075 39.546 65.648 1.00 25.94 273 GLN A CA 1
ATOM 1803 C C . GLN A 1 274 ? 3.291 40.448 65.492 1.00 22.76 273 GLN A C 1
ATOM 1804 O O . GLN A 1 274 ? 3.311 41.327 64.627 1.00 17.16 273 GLN A O 1
ATOM 1810 N N . THR A 1 275 ? 4.311 40.214 66.318 1.00 20.28 274 THR A N 1
ATOM 1811 C CA . THR A 1 275 ? 5.476 41.088 66.296 1.00 19.61 274 THR A CA 1
ATOM 1812 C C . THR A 1 275 ? 6.217 41.027 64.960 1.00 17.90 274 THR A C 1
ATOM 1813 O O . THR A 1 275 ? 6.738 42.050 64.508 1.00 18.72 274 THR A O 1
ATOM 1817 N N . THR A 1 276 ? 6.254 39.867 64.297 1.00 20.79 275 THR A N 1
ATOM 1818 C CA . THR A 1 276 ? 6.946 39.803 63.014 1.00 16.93 275 THR A CA 1
ATOM 1819 C C . THR A 1 276 ? 6.232 40.640 61.953 1.00 16.05 275 THR A C 1
ATOM 1820 O O . THR A 1 276 ? 6.883 41.255 61.098 1.00 14.58 275 THR A O 1
ATOM 1824 N N . VAL A 1 277 ? 4.898 40.679 61.986 1.00 15.45 276 VAL A N 1
ATOM 1825 C CA . VAL A 1 277 ? 4.171 41.485 61.005 1.00 14.60 276 VAL A CA 1
ATOM 1826 C C . VAL A 1 277 ? 4.401 42.972 61.254 1.00 14.33 276 VAL A C 1
ATOM 1827 O O . VAL A 1 277 ? 4.636 43.747 60.316 1.00 15.24 276 VAL A O 1
ATOM 1831 N N . ARG A 1 278 ? 4.330 43.398 62.520 1.00 15.43 277 ARG A N 1
ATOM 1832 C CA . ARG A 1 278 ? 4.612 44.793 62.850 1.00 16.73 277 ARG A CA 1
ATOM 1833 C C . ARG A 1 278 ? 5.999 45.204 62.375 1.00 16.72 277 ARG A C 1
ATOM 1834 O O . ARG A 1 278 ? 6.172 46.298 61.830 1.00 14.18 277 ARG A O 1
ATOM 1842 N N . GLU A 1 279 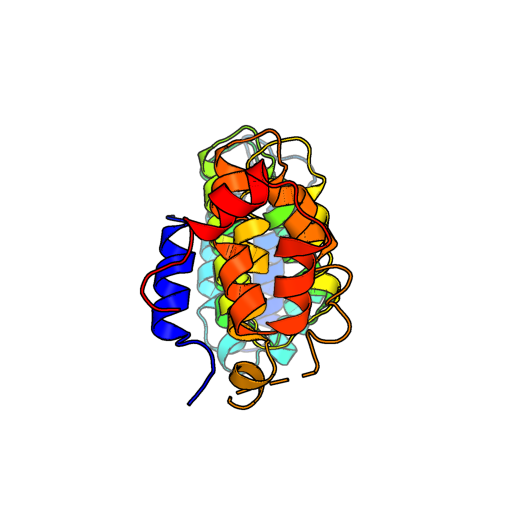? 7.009 44.354 62.617 1.00 17.28 278 GLU A N 1
ATOM 1843 C CA . GLU A 1 279 ? 8.380 44.682 62.224 1.00 16.86 278 GLU A CA 1
ATOM 1844 C C . GLU A 1 279 ? 8.498 44.797 60.716 1.00 14.06 278 GLU A C 1
ATOM 1845 O O . GLU A 1 279 ? 9.127 45.730 60.196 1.00 17.77 278 GLU A O 1
ATOM 1851 N N . ALA A 1 280 ? 7.917 43.837 59.989 1.00 12.76 279 ALA A N 1
ATOM 1852 C CA . ALA A 1 280 ? 7.957 43.906 58.530 1.00 11.82 279 ALA A CA 1
ATOM 1853 C C . ALA A 1 280 ? 7.214 45.129 58.013 1.00 12.45 279 ALA A C 1
ATOM 1854 O O . ALA A 1 280 ? 7.681 45.806 57.086 1.00 10.72 279 ALA A O 1
ATOM 1856 N N . MET A 1 281 ? 6.053 45.435 58.593 1.00 11.61 280 MET A N 1
ATOM 1857 C CA . MET A 1 281 ? 5.286 46.561 58.072 1.00 18.45 280 MET A CA 1
ATOM 1858 C C . MET A 1 281 ? 5.922 47.894 58.438 1.00 11.54 280 MET A C 1
ATOM 1859 O O . MET A 1 281 ? 5.776 48.858 57.685 1.00 11.25 280 MET A O 1
ATOM 1864 N N . ARG A 1 282 ? 6.611 47.981 59.585 1.00 12.34 281 ARG A N 1
ATOM 1865 C CA A ARG A 1 282 ? 7.316 49.215 59.930 0.50 15.79 281 ARG A CA 1
ATOM 1866 C CA B ARG A 1 282 ? 7.311 49.219 59.923 0.50 15.73 281 ARG A CA 1
ATOM 1867 C C . ARG A 1 282 ? 8.405 49.523 58.909 1.00 17.08 281 ARG A C 1
ATOM 1868 O O . ARG A 1 282 ? 8.615 50.683 58.539 1.00 14.72 281 ARG A O 1
ATOM 1883 N N . LEU A 1 283 ? 9.104 48.491 58.443 1.00 11.83 282 LEU A N 1
ATOM 1884 C CA . LEU A 1 283 ? 10.110 48.680 57.400 1.00 11.54 282 LEU A CA 1
ATOM 1885 C C . LEU A 1 283 ? 9.451 49.063 56.072 1.00 13.33 282 LEU A C 1
ATOM 1886 O O . LEU A 1 283 ? 9.899 50.000 55.396 1.00 12.79 282 LEU A O 1
ATOM 1891 N N . THR A 1 284 ? 8.351 48.391 55.705 1.00 11.27 283 THR A N 1
ATOM 1892 C CA . THR A 1 284 ? 7.644 48.755 54.474 1.00 11.12 283 THR A CA 1
ATOM 1893 C C . THR A 1 284 ? 7.124 50.195 54.514 1.00 11.54 283 THR A C 1
ATOM 1894 O O . THR A 1 284 ? 7.066 50.869 53.470 1.00 11.90 283 THR A O 1
ATOM 1898 N N . PHE A 1 285 ? 6.757 50.689 55.701 1.00 12.81 284 PHE A N 1
ATOM 1899 C CA . PHE A 1 285 ? 6.331 52.081 55.828 1.00 12.56 284 PHE A CA 1
ATOM 1900 C C . PHE A 1 285 ? 7.361 53.046 55.259 1.00 10.88 284 PHE A C 1
ATOM 1901 O O . PHE A 1 285 ? 7.004 54.044 54.635 1.00 12.53 284 PHE A O 1
ATOM 1909 N N . TRP A 1 286 ? 8.646 52.781 55.476 1.00 11.11 285 TRP A N 1
ATOM 1910 C CA . TRP A 1 286 ? 9.651 53.719 54.973 1.00 11.56 285 TRP A CA 1
ATOM 1911 C C . TRP A 1 286 ? 9.799 53.667 53.460 1.00 13.24 285 TRP A C 1
ATOM 1912 O O . TRP A 1 286 ? 10.272 54.647 52.858 1.00 12.61 285 TRP A O 1
ATOM 1923 N N . TYR A 1 287 ? 9.420 52.556 52.826 1.00 10.85 286 TYR A N 1
ATOM 1924 C CA . TYR A 1 287 ? 9.328 52.561 51.368 1.00 10.24 286 TYR A CA 1
ATOM 1925 C C . TYR A 1 287 ? 8.174 53.435 50.901 1.00 12.50 286 TYR A C 1
ATOM 1926 O O . TYR A 1 287 ? 8.296 54.159 49.912 1.00 9.86 286 TYR A O 1
ATOM 1935 N N . PHE A 1 288 ? 7.045 53.383 51.606 1.00 9.59 287 PHE A N 1
ATOM 1936 C CA . PHE A 1 288 ? 5.941 54.288 51.318 1.00 11.18 287 PHE A CA 1
ATOM 1937 C C . PHE A 1 288 ? 6.361 55.745 51.492 1.00 10.53 287 PHE A C 1
ATOM 1938 O O . PHE A 1 288 ? 6.020 56.607 50.671 1.00 11.50 287 PHE A O 1
ATOM 1946 N N . TYR A 1 289 ? 7.080 56.036 52.577 1.00 11.11 288 TYR A N 1
ATOM 1947 C CA . TYR A 1 289 ? 7.576 57.384 52.830 1.00 12.12 288 TYR A CA 1
ATOM 1948 C C . TYR A 1 289 ? 8.462 57.881 51.696 1.00 12.23 288 TYR A C 1
ATOM 1949 O O . TYR A 1 289 ? 8.438 59.068 51.355 1.00 13.46 288 TYR A O 1
ATOM 1958 N N . LYS A 1 290 ? 9.267 56.990 51.112 1.00 12.39 289 LYS A N 1
ATOM 1959 C CA . LYS A 1 290 ? 10.122 57.374 49.997 1.00 13.64 289 LYS A CA 1
ATOM 1960 C C . LYS A 1 290 ? 9.310 57.707 48.738 1.00 15.76 289 LYS A C 1
ATOM 1961 O O . LYS A 1 290 ? 9.709 58.573 47.953 1.00 15.57 289 LYS A O 1
ATOM 1967 N N . CYS A 1 291 ? 8.175 57.036 48.529 1.00 14.06 290 CYS A N 1
ATOM 1968 C CA . CYS A 1 291 ? 7.315 57.313 47.378 1.00 13.27 290 CYS A CA 1
ATOM 1969 C C . CYS A 1 291 ? 6.410 58.525 47.585 1.00 14.95 290 CYS A C 1
ATOM 1970 O O . CYS A 1 291 ? 6.210 59.319 46.656 1.00 15.68 290 CYS A O 1
ATOM 1973 N N . TYR A 1 292 ? 5.803 58.651 48.766 1.00 11.69 291 TYR A N 1
ATOM 1974 C CA . TYR A 1 292 ? 4.778 59.666 49.034 1.00 12.52 291 TYR A CA 1
ATOM 1975 C C . TYR A 1 292 ? 5.001 60.252 50.419 1.00 13.33 291 TYR A C 1
ATOM 1976 O O . TYR A 1 292 ? 4.230 60.000 51.354 1.00 14.13 291 TYR A O 1
ATOM 1985 N N . PRO A 1 293 ? 6.045 61.071 50.583 1.00 14.06 292 PRO A N 1
ATOM 1986 C CA . PRO A 1 293 ? 6.390 61.528 51.944 1.00 15.05 292 PRO A CA 1
ATOM 1987 C C . PRO A 1 293 ? 5.288 62.323 52.623 1.00 17.01 292 PRO A C 1
ATOM 1988 O O . PRO A 1 293 ? 5.129 62.222 53.848 1.00 16.92 292 PRO A O 1
ATOM 1992 N N . THR A 1 294 ? 4.529 63.127 51.877 1.00 16.82 293 THR A N 1
ATOM 1993 C CA . THR A 1 294 ? 3.466 63.903 52.507 1.00 18.34 293 THR A CA 1
ATOM 1994 C C . THR A 1 294 ? 2.425 62.984 53.140 1.00 18.09 293 THR A C 1
ATOM 1995 O O . THR A 1 294 ? 2.014 63.184 54.290 1.00 19.36 293 THR A O 1
ATOM 1999 N N . ASN A 1 295 ? 1.998 61.958 52.402 1.00 17.60 294 ASN A N 1
ATOM 2000 C CA . ASN A 1 295 ? 1.016 61.010 52.917 1.00 17.71 294 ASN A CA 1
ATOM 2001 C C . ASN A 1 295 ? 1.558 60.237 54.110 1.00 18.10 294 ASN A C 1
ATOM 2002 O O . ASN A 1 295 ? 0.874 60.085 55.128 1.00 20.62 294 ASN A O 1
ATOM 2007 N N . ALA A 1 296 ? 2.792 59.747 54.005 1.00 15.25 295 ALA A N 1
ATOM 2008 C CA . ALA A 1 296 ? 3.383 58.976 55.092 1.00 17.65 295 ALA A CA 1
ATOM 2009 C C . ALA A 1 296 ? 3.601 59.829 56.339 1.00 21.57 295 ALA A C 1
ATOM 2010 O O . ALA A 1 296 ? 3.393 59.355 57.460 1.00 22.03 295 ALA A O 1
ATOM 2012 N N . LYS A 1 297 ? 4.041 61.077 56.176 1.00 17.73 296 LYS A N 1
ATOM 2013 C CA . LYS A 1 297 ? 4.181 61.958 57.332 1.00 19.72 296 LYS A CA 1
ATOM 2014 C C . LYS A 1 297 ? 2.853 62.131 58.052 1.00 26.22 296 LYS A C 1
ATOM 2015 O O . LYS A 1 297 ? 2.804 62.183 59.289 1.00 23.09 296 LYS A O 1
ATOM 2021 N N . ARG A 1 298 ? 1.762 62.246 57.289 1.00 24.26 297 ARG A N 1
ATOM 2022 C CA . ARG A 1 298 ? 0.450 62.400 57.912 1.00 26.56 297 ARG A CA 1
ATOM 2023 C C . ARG A 1 298 ? 0.073 61.159 58.717 1.00 26.54 297 ARG A C 1
ATOM 2024 O O . ARG A 1 298 ? -0.460 61.267 59.827 1.00 29.16 297 ARG A O 1
ATOM 2032 N N . LEU A 1 299 ? 0.340 59.966 58.176 1.00 22.85 298 LEU A N 1
ATOM 2033 C CA . LEU A 1 299 ? 0.147 58.750 58.961 1.00 29.80 298 LEU A CA 1
ATOM 2034 C C . LEU A 1 299 ? 0.955 58.803 60.248 1.00 37.07 298 LEU A C 1
ATOM 2035 O O . LEU A 1 299 ? 0.442 58.509 61.336 1.00 41.09 298 LEU A O 1
ATOM 2040 N N . LEU A 1 300 ? 2.222 59.203 60.136 1.00 39.96 299 LEU A N 1
ATOM 2041 C CA . LEU A 1 300 ? 3.149 59.164 61.261 1.00 47.95 299 LEU A CA 1
ATOM 2042 C C . LEU A 1 300 ? 2.732 60.107 62.384 1.00 55.79 299 LEU A C 1
ATOM 2043 O O . LEU A 1 300 ? 2.963 59.805 63.560 1.00 59.85 299 LEU A O 1
ATOM 2048 N N . SER A 1 301 ? 2.123 61.243 62.057 1.00 55.35 300 SER A N 1
ATOM 2049 C CA . SER A 1 301 ? 1.723 62.212 63.070 1.00 57.34 300 SER A CA 1
ATOM 2050 C C . SER A 1 301 ? 0.220 62.269 63.293 1.00 61.76 300 SER A C 1
ATOM 2051 O O . SER A 1 301 ? -0.227 62.340 64.440 1.00 63.84 300 SER A O 1
ATOM 2054 N N . SER A 1 302 ? -0.573 62.227 62.227 1.00 59.81 301 SER A N 1
ATOM 2055 C CA . SER A 1 302 ? -2.015 62.398 62.318 1.00 61.53 301 SER A CA 1
ATOM 2056 C C . SER A 1 302 ? -2.772 61.084 62.449 1.00 55.18 301 SER A C 1
ATOM 2057 O O . SER A 1 302 ? -4.007 61.103 62.498 1.00 61.33 301 SER A O 1
ATOM 2060 N N . SER A 1 303 ? -2.078 59.948 62.522 1.00 74.50 302 SER A N 1
ATOM 2061 C CA . SER A 1 303 ? -2.765 58.659 62.522 1.00 66.46 302 SER A CA 1
ATOM 2062 C C . SER A 1 303 ? -2.154 57.601 63.430 1.00 62.76 302 SER A C 1
ATOM 2063 O O . SER A 1 303 ? -2.857 56.642 63.767 1.00 67.11 302 SER A O 1
ATOM 2066 N N . PHE A 1 304 ? -0.895 57.718 63.843 1.00 60.69 303 PHE A N 1
ATOM 2067 C CA . PHE A 1 304 ? -0.271 56.753 64.739 1.00 64.90 303 PHE A CA 1
ATOM 2068 C C . PHE A 1 304 ? -0.243 57.281 66.165 1.00 72.73 303 PHE A C 1
ATOM 2069 O O . PHE A 1 304 ? -0.181 58.490 66.399 1.00 73.36 303 PHE A O 1
ATOM 2077 N N . SER A 1 305 ? -0.276 56.352 67.118 1.00 78.78 304 SER A N 1
ATOM 2078 C CA . SER A 1 305 ? -0.015 56.689 68.504 1.00 87.59 304 SER A CA 1
ATOM 2079 C C . SER A 1 305 ? 1.470 56.999 68.681 1.00 88.26 304 SER A C 1
ATOM 2080 O O . SER A 1 305 ? 2.295 56.613 67.849 1.00 84.00 304 SER A O 1
ATOM 2083 N N . PRO A 1 306 ? 1.837 57.715 69.748 1.00 91.40 305 PRO A N 1
ATOM 2084 C CA . PRO A 1 306 ? 3.271 57.926 70.011 1.00 91.28 305 PRO A CA 1
ATOM 2085 C C . PRO A 1 306 ? 4.043 56.626 70.160 1.00 91.04 305 PRO A C 1
ATOM 2086 O O . PRO A 1 306 ? 5.245 56.587 69.860 1.00 91.19 305 PRO A O 1
ATOM 2090 N N . GLN A 1 307 ? 3.379 55.555 70.604 1.00 89.88 306 GLN A N 1
ATOM 2091 C CA . GLN A 1 307 ? 4.018 54.245 70.677 1.00 84.66 306 GLN A CA 1
ATOM 2092 C C . GLN A 1 307 ? 4.441 53.770 69.291 1.00 72.77 306 GLN A C 1
ATOM 2093 O O . GLN A 1 307 ? 5.632 53.578 69.021 1.00 68.21 306 GLN A O 1
ATOM 2099 N N . LEU A 1 308 ? 3.467 53.583 68.393 1.00 68.43 307 LEU A N 1
ATOM 2100 C CA . LEU A 1 308 ? 3.777 53.118 67.045 1.00 63.80 307 LEU A CA 1
ATOM 2101 C C . LEU A 1 308 ? 4.636 54.121 66.289 1.00 59.12 307 LEU A C 1
ATOM 2102 O O . LEU A 1 308 ? 5.414 53.730 65.414 1.00 51.76 307 LEU A O 1
ATOM 2107 N N . LYS A 1 309 ? 4.513 55.410 66.610 1.00 57.22 308 LYS A N 1
ATOM 2108 C CA . LYS A 1 309 ? 5.319 56.423 65.935 1.00 55.28 308 LYS A CA 1
ATOM 2109 C C . LYS A 1 309 ? 6.803 56.225 66.224 1.00 57.74 308 LYS A C 1
ATOM 2110 O O . LYS A 1 309 ? 7.615 56.107 65.298 1.00 51.86 308 LYS A O 1
ATOM 2116 N N . LYS A 1 310 ? 7.174 56.182 67.510 1.00 62.97 309 LYS A N 1
ATOM 2117 C CA . LYS A 1 310 ? 8.577 56.000 67.878 1.00 63.68 309 LYS A CA 1
ATOM 2118 C C . LYS A 1 310 ? 9.137 54.695 67.324 1.00 60.99 309 LYS A C 1
ATOM 2119 O O . LYS A 1 310 ? 10.259 54.664 66.801 1.00 55.62 309 LYS A O 1
ATOM 2125 N N . ALA A 1 311 ? 8.375 53.604 67.441 1.00 56.86 310 ALA A N 1
ATOM 2126 C CA . ALA A 1 311 ? 8.836 52.321 66.924 1.00 54.69 310 ALA A CA 1
ATOM 2127 C C . ALA A 1 311 ? 9.040 52.379 65.416 1.00 49.86 310 ALA A C 1
ATOM 2128 O O . ALA A 1 311 ? 10.029 51.849 64.896 1.00 48.37 310 ALA A O 1
ATOM 2130 N N . THR A 1 312 ? 8.117 53.028 64.699 1.00 48.00 311 THR A N 1
ATOM 2131 C CA . THR A 1 312 ? 8.262 53.172 63.252 1.00 44.14 311 THR A CA 1
ATOM 2132 C C . THR A 1 312 ? 9.481 54.019 62.903 1.00 43.58 311 THR A C 1
ATOM 2133 O O . THR A 1 312 ? 10.212 53.711 61.953 1.00 41.31 311 THR A O 1
ATOM 2137 N N . GLU A 1 313 ? 9.730 55.078 63.678 1.00 51.17 312 GLU A N 1
ATOM 2138 C CA . GLU A 1 313 ? 10.866 55.950 63.400 1.00 55.39 312 GLU A CA 1
ATOM 2139 C C . GLU A 1 313 ? 12.197 55.221 63.552 1.00 53.67 312 GLU A C 1
ATOM 2140 O O . GLU A 1 313 ? 13.179 55.589 62.900 1.00 50.21 312 GLU A O 1
ATOM 2146 N N . LEU A 1 314 ? 12.249 54.179 64.380 1.00 54.42 313 LEU A N 1
ATOM 2147 C CA . LEU A 1 314 ? 13.478 53.427 64.602 1.00 54.40 313 LEU A CA 1
ATOM 2148 C C . LEU A 1 314 ? 13.704 52.321 63.575 1.00 55.41 313 LEU A C 1
ATOM 2149 O O . LEU A 1 314 ? 14.726 51.632 63.643 1.00 61.50 313 LEU A O 1
ATOM 2154 N N . ALA A 1 315 ? 12.793 52.144 62.620 1.00 46.27 314 ALA A N 1
ATOM 2155 C CA . ALA A 1 315 ? 12.879 51.069 61.641 1.00 41.45 314 ALA A CA 1
ATOM 2156 C C . ALA A 1 315 ? 13.371 51.535 60.271 1.00 39.04 314 ALA A C 1
ATOM 2157 O O . ALA A 1 315 ? 13.245 50.785 59.298 1.00 43.96 314 ALA A O 1
ATOM 2159 N N . ILE A 1 316 ? 13.926 52.741 60.169 1.00 41.13 315 ILE A N 1
ATOM 2160 C CA . ILE A 1 316 ? 14.409 53.245 58.872 1.00 42.11 315 ILE A CA 1
ATOM 2161 C C . ILE A 1 316 ? 15.613 52.420 58.424 1.00 38.72 315 ILE A C 1
ATOM 2162 O O . ILE A 1 316 ? 16.556 52.239 59.208 1.00 41.48 315 ILE A O 1
ATOM 2167 N N . PRO A 1 317 ? 15.631 51.897 57.198 1.00 36.85 316 PRO A N 1
ATOM 2168 C CA . PRO A 1 317 ? 16.829 51.207 56.703 1.00 38.01 316 PRO A CA 1
ATOM 2169 C C . PRO A 1 317 ? 17.865 52.197 56.188 1.00 43.21 316 PRO A C 1
ATOM 2170 O O . PRO A 1 317 ? 17.536 53.280 55.698 1.00 42.19 316 PRO A O 1
ATOM 2174 N N . ALA A 1 318 ? 19.138 51.797 56.294 1.00 45.59 317 ALA A N 1
ATOM 2175 C CA . ALA A 1 318 ? 20.256 52.723 56.130 1.00 45.24 317 ALA A CA 1
ATOM 2176 C C . ALA A 1 318 ? 20.436 53.248 54.707 1.00 44.68 317 ALA A C 1
ATOM 2177 O O . ALA A 1 318 ? 21.216 54.189 54.511 1.00 47.39 317 ALA A O 1
ATOM 2179 N N . HIS A 1 319 ? 19.765 52.672 53.715 1.00 41.90 318 HIS A N 1
ATOM 2180 C CA . HIS A 1 319 ? 19.924 53.112 52.336 1.00 41.98 318 HIS A CA 1
ATOM 2181 C C . HIS A 1 319 ? 18.779 53.992 51.845 1.00 45.25 318 HIS A C 1
ATOM 2182 O O . HIS A 1 319 ? 18.852 54.504 50.722 1.00 40.52 318 HIS A O 1
ATOM 2189 N N . LEU A 1 320 ? 17.729 54.174 52.643 1.00 38.05 319 LEU A N 1
ATOM 2190 C CA . LEU A 1 320 ? 16.621 55.044 52.252 1.00 45.75 319 LEU A CA 1
ATOM 2191 C C . LEU A 1 320 ? 16.712 56.411 52.929 1.00 55.34 319 LEU A C 1
ATOM 2192 O O . LEU A 1 320 ? 16.021 57.350 52.530 1.00 61.26 319 LEU A O 1
#

Organism: Saccharomyces cerevisiae (strain ATCC 204508 / S288c) (NCBI:txid559292)

GO terms:
  GO:1990023 mitotic spindle midzone (C, IDA)
  GO:0008017 microtubule binding (F, IDA)
  GO:0072686 mitotic spindle (C, IDA)
  GO:0000776 kinetochore (C, IDA)
  GO:0005827 polar microtubule (C, IDA)
  GO:0043515 kinetochore binding (F, IDA)
  GO:0048487 beta-tubulin binding (F, IDA)
  GO:0008017 microtubule binding (F, IMP)
  GO:0090307 mitotic spindle assembly (P, IMP)
  GO:0008608 attachment of spindle microtubules to kinetochore (P, IMP)
  GO:0048487 beta-tubulin binding (F, IMP)

B-factor: mean 25.67, std 14.28, range [8.27, 107.96]

Sequence (266 aa):
STLFDEEYEFQLLLAEAKLYESLNQLQQDLENLLAPFQSVKETEQNWKLRQSNIIELDNIISGNIPKDNPEEFVTVIKEVQLIELISRATSSLRTTLSSLTALLFLKRLIHILNDQLPLSILDQIFVIFKNLLSSTKKISSQTAFHCLITLIIDINHFHNKLFQQLSFLLINEKTVTPRFCCSAILLRSSFLIKFNDSNLSLSKLENNIIYIIEEWLKKGISDSQTTVREAMRRLTFWYFYKCYPTNAKRLLSSSFSPQLKKATELAIPAHL

Solvent-accessible surface area: 12884 Å² total; per-residue (Å²): 150,41,64,2,88,54,142,97,2,32,124,74,2,63,44,63,0,140,128,122,97,52,51,116,92,0,30,104,48,3,71,97,14,0,58,25,0,109,51,121,141,58,47,115,155,22,44,145,92,1,47,61,9,0,92,89,2,33,95,19,4,60,30,110,37,3,162,106,45,29,126,92,1,12,78,10,2,108,118,14,111,2,5,81,6,0,24,59,0,3,84,15,177,76,44,75,0,4,31,23,0,0,74,2,0,55,87,0,2,110,48,0,45,38,93,6,49,68,70,5,1,23,74,0,0,49,25,0,40,84,33,1,45,36,146,91,140,87,6,3,50,10,0,2,22,1,0,0,16,1,4,32,21,4,90,119,26,38,87,91,4,0,44,22,0,21,92,3,7,74,60,188,60,46,23,0,23,47,0,0,0,0,0,0,9,0,3,1,0,13,6,4,74,40,4,65,86,154,84,81,1,106,134,8,22,118,84,1,28,33,0,0,77,99,0,0,69,16,102,76,71,62,0,65,84,9,0,43,45,0,0,18,4,0,64,75,22,37,60,107,46,0,114,163,8,16,78,65,51,20,46,105,146,44,71,137,40,0,54,150,26,90,24,118,79,54